Protein AF-A0A8T4A1H3-F1 (afdb_monomer_lite)

pLDDT: mean 88.3, std 12.78, range [36.94, 98.69]

Foldseek 3Di:
DDPVVVVVVVVVLVVLLVLLLLLLVLLLVVLLVLQVVCVVVVFDDLLRGNVLLQQLLQQLLVQLLVVCVVVVHDPSLSSNLSSLLSLLSSQLCVPPTPPDPDDCLLVSLVVLVVCVVVCHSNPVSDDPVSSNLSSLLSNCLPPDPVCLVVSCVVSVPDPSSSSSSNSSNCSNCPVCVDDPNVVVSCVVVPD

Secondary structure (DSSP, 8-state):
--HHHHHHHHHHHHHHHHHHHHHHHHHHHHHHHHHHHHHTTT-S-GGGSHHHHHHHHHHHHHHHHHHHHHTT--HHHHHHHHHHHHHHHHHTTTT--TT--S--HHHHHHHHHHHHHTT-TTTTTS-HHHHHHHHHHHHHTTS-TTTHHHHHHHTT--HHHHHHHHHHHHIIIIIISSSHHHHHHHHTT--

Structure (mmCIF, N/CA/C/O backbone):
data_AF-A0A8T4A1H3-F1
#
_entry.id   AF-A0A8T4A1H3-F1
#
loop_
_atom_site.group_PDB
_atom_site.id
_atom_site.type_symbol
_atom_site.label_atom_id
_atom_site.label_alt_id
_atom_site.label_comp_id
_atom_site.label_asym_id
_atom_site.label_entity_id
_atom_site.label_seq_id
_atom_site.pdbx_PDB_ins_code
_atom_site.Cartn_x
_atom_site.Cartn_y
_atom_site.Cartn_z
_atom_site.occupancy
_atom_site.B_iso_or_equiv
_atom_site.auth_seq_id
_atom_site.auth_comp_id
_atom_site.auth_asym_id
_atom_site.auth_atom_id
_atom_site.pdbx_PDB_model_num
ATOM 1 N N . MET A 1 1 ? -20.090 10.351 29.164 1.00 57.44 1 MET A N 1
ATOM 2 C CA . MET A 1 1 ? -20.119 10.506 27.696 1.00 57.44 1 MET A CA 1
ATOM 3 C C . MET A 1 1 ? -21.488 11.049 27.332 1.00 57.44 1 MET A C 1
ATOM 5 O O . MET A 1 1 ? -22.478 10.422 27.691 1.00 57.44 1 MET A O 1
ATOM 9 N N . THR A 1 2 ? -21.554 12.250 26.766 1.00 78.50 2 THR A N 1
ATOM 10 C CA . THR A 1 2 ? -22.825 12.909 26.428 1.00 78.50 2 THR A CA 1
ATOM 11 C C . THR A 1 2 ? -23.276 12.534 25.013 1.00 78.50 2 THR A C 1
ATOM 13 O O . THR A 1 2 ? -22.476 12.083 24.194 1.00 78.50 2 THR A O 1
ATOM 16 N N . LEU A 1 3 ? -24.563 12.728 24.700 1.00 74.81 3 LEU A N 1
ATOM 17 C CA . LEU A 1 3 ? -25.107 12.522 23.348 1.00 74.81 3 LEU A CA 1
ATOM 18 C C . LEU A 1 3 ? -24.364 13.369 22.293 1.00 74.81 3 LEU A C 1
ATOM 20 O O . LEU A 1 3 ? -24.168 12.928 21.163 1.00 74.81 3 LEU A O 1
ATOM 24 N N . ILE A 1 4 ? -23.909 14.564 22.682 1.00 73.56 4 ILE A N 1
ATOM 25 C CA . ILE A 1 4 ? -23.148 15.487 21.832 1.00 73.56 4 ILE A CA 1
ATOM 26 C C . ILE A 1 4 ? -21.756 14.918 21.525 1.00 73.56 4 ILE A C 1
ATOM 28 O O . ILE A 1 4 ? -21.346 14.929 20.364 1.00 73.56 4 ILE A O 1
ATOM 32 N N . ASP A 1 5 ? -21.071 14.347 22.523 1.00 67.69 5 ASP A N 1
ATOM 33 C CA . ASP A 1 5 ? -19.764 13.699 22.326 1.00 67.69 5 ASP A CA 1
ATOM 34 C C . ASP A 1 5 ? -19.863 12.538 21.324 1.00 67.69 5 ASP A C 1
ATOM 36 O O . ASP A 1 5 ? -19.004 12.384 20.456 1.00 67.69 5 ASP A O 1
ATOM 40 N N . GLY A 1 6 ? -20.948 11.757 21.393 1.00 68.00 6 GLY A N 1
ATOM 41 C CA . GLY A 1 6 ? -21.207 10.662 20.454 1.00 68.00 6 GLY A CA 1
ATOM 42 C C . GLY A 1 6 ? -21.432 11.132 19.011 1.00 68.00 6 GLY A C 1
ATOM 43 O O . GLY A 1 6 ? -20.912 10.529 18.074 1.00 68.00 6 GLY A O 1
ATOM 44 N N . ILE A 1 7 ? -22.165 12.232 18.809 1.00 71.00 7 ILE A N 1
ATOM 45 C CA . ILE A 1 7 ? -22.419 12.790 17.469 1.00 71.00 7 ILE A CA 1
ATOM 46 C C . ILE A 1 7 ? -21.134 13.366 16.861 1.00 71.00 7 ILE A C 1
ATOM 48 O O . ILE A 1 7 ? -20.854 13.139 15.680 1.00 71.00 7 ILE A O 1
ATOM 52 N N . LEU A 1 8 ? -20.335 14.087 17.653 1.00 68.25 8 LEU A N 1
ATOM 53 C CA . LEU A 1 8 ? -19.071 14.661 17.188 1.00 68.25 8 LEU A CA 1
ATOM 54 C C . LEU A 1 8 ? -18.062 13.578 16.789 1.00 68.25 8 LEU A C 1
ATOM 56 O O . LEU A 1 8 ? -17.400 13.724 15.759 1.00 68.25 8 LEU A O 1
ATOM 60 N N . ASP A 1 9 ? -18.001 12.474 17.535 1.00 69.50 9 ASP A N 1
ATOM 61 C CA . ASP A 1 9 ? -17.162 11.318 17.202 1.00 69.50 9 ASP A CA 1
ATOM 62 C C . ASP A 1 9 ? -17.586 10.670 15.868 1.00 69.50 9 ASP A C 1
ATOM 64 O O . ASP A 1 9 ? -16.759 10.456 14.979 1.00 69.50 9 ASP A O 1
ATOM 68 N N . ILE A 1 10 ? -18.891 10.463 15.648 1.00 72.31 10 ILE A N 1
ATOM 69 C CA . ILE A 1 10 ? -19.411 9.927 14.375 1.00 72.31 10 ILE A CA 1
ATOM 70 C C . ILE A 1 10 ? -19.061 10.846 13.194 1.00 72.31 10 ILE A C 1
ATOM 72 O O . ILE A 1 10 ? -18.609 10.374 12.145 1.00 72.31 10 ILE A O 1
ATOM 76 N N . ILE A 1 11 ? -19.247 12.161 13.349 1.00 74.50 11 ILE A N 1
ATOM 77 C CA . ILE A 1 11 ? -18.917 13.142 12.305 1.00 74.50 11 ILE A CA 1
ATOM 78 C C . ILE A 1 11 ? -17.409 13.144 12.024 1.00 74.50 11 ILE A C 1
ATOM 80 O O . ILE A 1 11 ? -17.006 13.184 10.858 1.00 74.50 11 ILE A O 1
ATOM 84 N N . GLY A 1 12 ? -16.578 13.079 13.068 1.00 71.38 12 GLY A N 1
ATOM 85 C CA . GLY A 1 12 ? -15.122 13.009 12.955 1.00 71.38 12 GLY A CA 1
ATOM 86 C C . GLY A 1 12 ? -14.662 11.791 12.155 1.00 71.38 12 GLY A C 1
ATOM 87 O O . GLY A 1 12 ? -13.970 11.945 11.145 1.00 71.38 12 GLY A O 1
ATOM 88 N N . ARG A 1 13 ? -15.134 10.595 12.529 1.00 76.31 13 ARG A N 1
ATOM 89 C CA . ARG A 1 13 ? -14.800 9.334 11.842 1.00 76.31 13 ARG A CA 1
ATOM 90 C C . ARG A 1 13 ? -15.248 9.326 10.380 1.00 76.31 13 ARG A C 1
ATOM 92 O O . ARG A 1 13 ? -14.523 8.848 9.510 1.00 76.31 13 ARG A O 1
ATOM 99 N N . ASN A 1 14 ? -16.410 9.904 10.074 1.00 81.44 14 ASN A N 1
ATOM 100 C CA . ASN A 1 14 ? -16.877 10.023 8.691 1.00 81.44 14 ASN A CA 1
ATOM 101 C C . ASN A 1 14 ? -16.006 10.973 7.858 1.00 81.44 14 ASN A C 1
ATOM 103 O O . ASN A 1 14 ? -15.719 10.678 6.698 1.00 81.44 14 ASN A O 1
ATOM 107 N N . LYS A 1 15 ? -15.546 12.093 8.431 1.00 87.06 15 LYS A N 1
ATOM 108 C CA . LYS A 1 15 ? -14.614 13.002 7.743 1.00 87.06 15 LYS A CA 1
ATOM 109 C C . LYS A 1 15 ? -13.278 12.325 7.452 1.00 87.06 15 LYS A C 1
ATOM 111 O O . LYS A 1 15 ? -12.731 12.515 6.367 1.00 87.06 15 LYS A O 1
ATOM 116 N N . GLU A 1 16 ? -12.774 11.532 8.393 1.00 90.44 16 GLU A N 1
ATOM 117 C CA . GLU A 1 16 ? -11.544 10.763 8.212 1.00 90.44 16 GLU A CA 1
ATOM 118 C C . GLU A 1 16 ? -11.678 9.732 7.087 1.00 90.44 16 GLU A C 1
ATOM 120 O O . GLU A 1 16 ? -10.845 9.714 6.181 1.00 90.44 16 GLU A O 1
ATOM 125 N N . LEU A 1 17 ? -12.770 8.962 7.074 1.00 92.38 17 LEU A N 1
ATOM 126 C CA . LEU A 1 17 ? -13.061 8.010 6.000 1.00 92.38 17 LEU A CA 1
ATOM 127 C C . LEU A 1 17 ? -13.170 8.686 4.628 1.00 92.38 17 LEU A C 1
ATOM 129 O O . LEU A 1 17 ? -12.598 8.215 3.649 1.00 92.38 17 LEU A O 1
ATOM 133 N N . VAL A 1 18 ? -13.864 9.820 4.537 1.00 93.44 18 VAL A N 1
ATOM 134 C CA . VAL A 1 18 ? -13.961 10.567 3.272 1.00 93.44 18 VAL A CA 1
ATOM 135 C C . VAL A 1 18 ? -12.588 11.068 2.818 1.00 93.44 18 VAL A C 1
ATOM 137 O O . VAL A 1 18 ? -12.288 11.054 1.624 1.00 93.44 18 VAL A O 1
ATOM 140 N N . ARG A 1 19 ? -11.743 11.520 3.751 1.00 96.31 19 ARG A N 1
ATOM 141 C CA . ARG A 1 19 ? -10.388 11.989 3.444 1.00 96.31 19 ARG A CA 1
ATOM 142 C C . ARG A 1 19 ? -9.515 10.855 2.913 1.00 96.31 19 ARG A C 1
ATOM 144 O O . ARG A 1 19 ? -8.862 11.052 1.890 1.00 96.31 19 ARG A O 1
ATOM 151 N N . ILE A 1 20 ? -9.497 9.702 3.582 1.00 96.12 20 ILE A N 1
ATOM 152 C CA . ILE A 1 20 ? -8.647 8.587 3.157 1.00 96.12 20 ILE A CA 1
ATOM 153 C C . ILE A 1 20 ? -9.104 8.008 1.816 1.00 96.12 20 ILE A C 1
ATOM 155 O O . ILE A 1 20 ? -8.258 7.764 0.966 1.00 96.12 20 ILE A O 1
ATOM 159 N N . GLU A 1 21 ? -10.410 7.897 1.557 1.00 96.88 21 GLU A N 1
ATOM 160 C CA . GLU A 1 21 ? -10.923 7.425 0.257 1.00 96.88 21 GLU A CA 1
ATOM 161 C C . GLU A 1 21 ? -10.532 8.397 -0.877 1.00 96.88 21 GLU A C 1
ATOM 163 O O . GLU A 1 21 ? -10.081 7.969 -1.937 1.00 96.88 21 GLU A O 1
ATOM 168 N N . LYS A 1 22 ? -10.562 9.719 -0.632 1.00 96.88 22 LYS A N 1
ATOM 169 C CA . LYS A 1 22 ? -9.987 10.702 -1.576 1.00 96.88 22 LYS A CA 1
ATOM 170 C C . LYS A 1 22 ? -8.483 10.501 -1.782 1.00 96.88 22 LYS A C 1
ATOM 172 O O . LYS A 1 22 ? -7.981 10.720 -2.883 1.00 96.88 22 LYS A O 1
ATOM 177 N N . GLY A 1 23 ? -7.762 10.113 -0.731 1.00 96.50 23 GLY A N 1
ATOM 178 C CA . GLY A 1 23 ? -6.351 9.746 -0.810 1.00 96.50 23 GLY A CA 1
ATOM 179 C C . GLY A 1 23 ? -6.112 8.513 -1.673 1.00 96.50 23 GLY A C 1
ATOM 180 O O . GLY A 1 23 ? -5.220 8.544 -2.514 1.00 96.50 23 GLY A O 1
ATOM 181 N N . VAL A 1 24 ? -6.939 7.476 -1.533 1.00 98.00 24 VAL A N 1
ATOM 182 C CA . VAL A 1 24 ? -6.898 6.269 -2.373 1.00 98.00 24 VAL A CA 1
ATOM 183 C C . VAL A 1 24 ? -7.100 6.631 -3.846 1.00 98.00 24 VAL A C 1
ATOM 185 O O . VAL A 1 24 ? -6.286 6.247 -4.685 1.00 98.00 24 VAL A O 1
ATOM 188 N N . ASP A 1 25 ? -8.118 7.433 -4.164 1.00 97.88 25 ASP A N 1
ATOM 189 C CA . ASP A 1 25 ? -8.380 7.878 -5.540 1.00 97.88 25 ASP A CA 1
ATOM 190 C C . ASP A 1 25 ? -7.221 8.696 -6.125 1.00 97.88 25 ASP A C 1
ATOM 192 O O . ASP A 1 25 ? -6.874 8.557 -7.303 1.00 97.88 25 ASP A O 1
ATOM 196 N N . ALA A 1 26 ? -6.616 9.568 -5.315 1.00 96.56 26 ALA A N 1
ATOM 197 C CA . ALA A 1 26 ? -5.489 10.386 -5.741 1.00 96.56 26 ALA A CA 1
ATOM 198 C C . ALA A 1 26 ? -4.210 9.552 -5.934 1.00 96.56 26 ALA A C 1
ATOM 200 O O . ALA A 1 26 ? -3.488 9.762 -6.917 1.00 96.56 26 ALA A O 1
ATOM 201 N N . ALA A 1 27 ? -3.959 8.581 -5.049 1.00 96.75 27 ALA A N 1
ATOM 202 C CA . ALA A 1 27 ? -2.872 7.615 -5.175 1.00 96.75 27 ALA A CA 1
ATOM 203 C C . ALA A 1 27 ? -3.034 6.791 -6.458 1.00 96.75 27 ALA A C 1
ATOM 205 O O . ALA A 1 27 ? -2.128 6.800 -7.290 1.00 96.75 27 ALA A O 1
ATOM 206 N N . LYS A 1 28 ? -4.218 6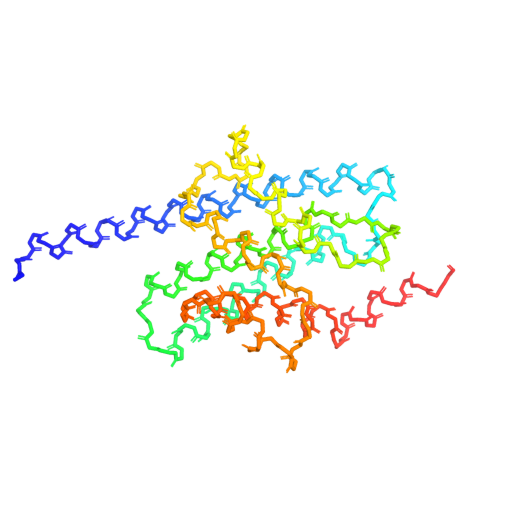.201 -6.680 1.00 97.50 28 LYS A N 1
ATOM 207 C CA . LYS A 1 28 ? -4.565 5.449 -7.894 1.00 97.50 28 LYS A CA 1
A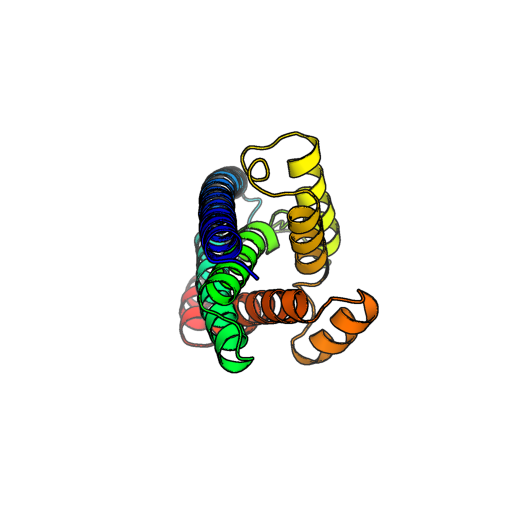TOM 208 C C . LYS A 1 28 ? -4.217 6.232 -9.159 1.00 97.50 28 LYS A C 1
ATOM 210 O O . LYS A 1 28 ? -3.410 5.773 -9.959 1.00 97.50 28 LYS A O 1
ATOM 215 N N . LYS A 1 29 ? -4.791 7.431 -9.321 1.00 96.56 29 LYS A N 1
ATOM 216 C CA . LYS A 1 29 ? -4.594 8.267 -10.521 1.00 96.56 29 LYS A CA 1
ATOM 217 C C . LYS A 1 29 ? -3.125 8.630 -10.738 1.00 96.56 29 LYS A C 1
ATOM 219 O O . LYS A 1 29 ? -2.632 8.603 -11.862 1.00 96.56 29 LYS A O 1
ATOM 224 N N . SER A 1 30 ? -2.420 8.987 -9.667 1.00 94.19 30 SER A N 1
ATOM 225 C CA . SER A 1 30 ? -1.018 9.409 -9.762 1.00 94.19 30 SER A CA 1
ATOM 226 C C . SER A 1 30 ? -0.099 8.246 -10.133 1.00 94.19 30 SER A C 1
ATOM 228 O O . SER A 1 30 ? 0.779 8.399 -10.985 1.00 94.19 30 SER A O 1
ATOM 230 N N . VAL A 1 31 ? -0.322 7.085 -9.515 1.00 93.12 31 VAL A N 1
ATOM 231 C CA . VAL A 1 31 ? 0.425 5.854 -9.778 1.00 93.12 31 VAL A CA 1
ATOM 232 C C . VAL A 1 31 ? 0.135 5.344 -11.189 1.00 93.12 31 VAL A C 1
ATOM 234 O O . VAL A 1 31 ? 1.075 5.036 -11.914 1.00 93.12 31 VAL A O 1
ATOM 237 N N . GLU A 1 32 ? -1.121 5.348 -11.637 1.00 94.88 32 GLU A N 1
ATOM 238 C CA . GLU A 1 32 ? -1.505 4.981 -13.008 1.00 94.88 32 GLU A CA 1
ATOM 239 C C . GLU A 1 32 ? -0.743 5.806 -14.054 1.00 94.88 32 GLU A C 1
ATOM 241 O O . GLU A 1 32 ? -0.140 5.263 -14.986 1.00 94.88 32 GLU A O 1
ATOM 246 N N . VAL A 1 33 ? -0.700 7.130 -13.870 1.00 92.81 33 VAL A N 1
ATOM 247 C CA . VAL A 1 33 ? 0.056 8.037 -14.745 1.00 92.81 33 VAL A CA 1
ATOM 248 C C . VAL A 1 33 ? 1.556 7.735 -14.691 1.00 92.81 33 VAL A C 1
ATOM 250 O O . VAL A 1 33 ? 2.237 7.803 -15.720 1.00 92.81 33 VAL A O 1
ATOM 253 N N . TRP A 1 34 ? 2.092 7.417 -13.513 1.00 91.12 34 TRP A N 1
ATOM 254 C CA . TRP A 1 34 ? 3.502 7.076 -13.337 1.00 91.12 34 TRP A CA 1
ATOM 255 C C . TRP A 1 34 ? 3.870 5.767 -14.054 1.00 91.12 34 TRP A C 1
ATOM 257 O O . TRP A 1 34 ? 4.829 5.759 -14.834 1.00 91.12 34 TRP A O 1
ATOM 267 N N . PHE A 1 35 ? 3.073 4.706 -13.879 1.00 90.88 35 PHE A N 1
ATOM 268 C CA . PHE A 1 35 ? 3.278 3.407 -14.530 1.00 90.88 35 PHE A CA 1
ATOM 269 C C . PHE A 1 35 ? 3.147 3.538 -16.046 1.00 90.88 35 PHE A C 1
ATOM 271 O O . PHE A 1 35 ? 4.067 3.156 -16.767 1.00 90.88 35 PHE A O 1
ATOM 278 N N . SER A 1 36 ? 2.105 4.221 -16.529 1.00 89.44 36 SER A N 1
ATOM 279 C CA . SER A 1 36 ? 1.896 4.480 -17.962 1.00 89.44 36 SER A CA 1
ATOM 280 C C . SER A 1 36 ? 3.088 5.195 -18.616 1.00 89.44 36 SER A C 1
ATOM 282 O O . SER A 1 36 ? 3.469 4.907 -19.752 1.00 89.44 36 SER A O 1
ATOM 284 N N . LYS A 1 37 ? 3.712 6.153 -17.912 1.00 91.12 37 LYS A N 1
ATOM 285 C CA . LYS A 1 37 ? 4.901 6.867 -18.409 1.00 91.12 37 LYS A CA 1
ATOM 286 C C . LYS A 1 37 ? 6.141 5.976 -18.458 1.00 91.12 37 LYS A C 1
ATOM 288 O O . LYS A 1 37 ? 6.982 6.180 -19.334 1.00 91.12 37 LYS A O 1
ATOM 293 N N . ARG A 1 38 ? 6.298 5.046 -17.513 1.00 89.38 38 ARG A N 1
ATOM 294 C CA . ARG A 1 38 ? 7.451 4.136 -17.463 1.00 89.38 38 ARG A CA 1
ATOM 295 C C . ARG A 1 38 ? 7.303 2.950 -18.409 1.00 89.38 38 ARG A C 1
ATOM 297 O O . ARG A 1 38 ? 8.295 2.566 -19.025 1.00 89.38 38 ARG A O 1
ATOM 304 N N . GLU A 1 39 ? 6.093 2.442 -18.591 1.00 86.62 39 GLU A N 1
ATOM 305 C CA . GLU A 1 39 ? 5.776 1.400 -19.568 1.00 86.62 39 GLU A CA 1
ATOM 306 C C . GLU A 1 39 ? 6.111 1.859 -20.993 1.00 86.62 39 GLU A C 1
ATOM 308 O O . GLU A 1 39 ? 6.872 1.194 -21.689 1.00 86.62 39 GLU A O 1
ATOM 313 N N . LYS A 1 40 ? 5.699 3.078 -21.377 1.00 87.44 40 LYS A N 1
ATOM 314 C CA . LYS A 1 40 ? 6.080 3.698 -22.665 1.00 87.44 40 LYS A CA 1
ATOM 315 C C . LYS A 1 40 ? 7.594 3.830 -22.873 1.00 87.44 40 LYS A C 1
ATOM 317 O O . LYS A 1 40 ? 8.045 3.969 -24.003 1.00 87.44 40 LYS A O 1
ATOM 322 N N . LYS A 1 41 ? 8.378 3.824 -21.790 1.00 88.25 41 LYS A N 1
ATOM 323 C CA . LYS A 1 41 ? 9.848 3.887 -21.808 1.00 88.25 41 LYS A CA 1
ATOM 324 C C . LYS A 1 41 ? 10.508 2.508 -21.669 1.00 88.25 41 LYS A C 1
ATOM 326 O O . LYS A 1 41 ? 11.722 2.458 -21.501 1.00 88.25 41 LYS A O 1
ATOM 331 N N . GLY A 1 42 ? 9.734 1.419 -21.662 1.00 84.31 42 GLY A N 1
ATOM 332 C CA . GLY A 1 42 ? 10.236 0.055 -21.470 1.00 84.31 42 GLY A CA 1
ATOM 333 C C . GLY A 1 42 ? 10.850 -0.201 -20.090 1.00 84.31 42 GLY A C 1
ATOM 334 O O . GLY A 1 42 ? 11.668 -1.103 -19.946 1.00 84.31 42 GLY A O 1
ATOM 335 N N . ARG A 1 43 ? 10.510 0.607 -19.074 1.00 85.94 43 ARG A N 1
ATOM 336 C CA . ARG A 1 43 ? 11.107 0.514 -17.726 1.00 85.94 43 ARG A CA 1
ATOM 337 C C . ARG A 1 43 ? 10.339 -0.381 -16.762 1.00 85.94 43 ARG A C 1
ATOM 339 O O . ARG A 1 43 ? 10.840 -0.641 -15.676 1.00 85.94 43 ARG A O 1
ATOM 346 N N . ILE A 1 44 ? 9.146 -0.828 -17.138 1.00 84.69 44 ILE A N 1
ATOM 347 C CA . ILE A 1 44 ? 8.314 -1.737 -16.350 1.00 84.69 44 ILE A CA 1
ATOM 348 C C . ILE A 1 44 ? 8.210 -3.054 -17.109 1.00 84.69 44 ILE A C 1
ATOM 350 O O . ILE A 1 44 ? 7.944 -3.069 -18.309 1.00 84.69 44 ILE A O 1
ATOM 354 N N . SER A 1 45 ? 8.443 -4.162 -16.416 1.00 78.81 45 SER A N 1
ATOM 355 C CA . SER A 1 45 ? 8.214 -5.498 -16.965 1.00 78.81 45 SER A CA 1
ATOM 356 C C . SER A 1 45 ? 6.715 -5.760 -17.125 1.00 78.81 45 SER A C 1
ATOM 358 O O . SER A 1 45 ? 5.952 -5.367 -16.249 1.00 78.81 45 SER A O 1
ATOM 360 N N . LYS A 1 46 ? 6.296 -6.528 -18.142 1.00 76.25 46 LYS A N 1
ATOM 361 C CA . LYS A 1 46 ? 4.876 -6.901 -18.360 1.00 76.25 46 LYS A CA 1
ATOM 362 C C . LYS A 1 46 ? 4.194 -7.550 -17.147 1.00 76.25 46 LYS A C 1
ATOM 364 O O . LYS A 1 46 ? 2.981 -7.523 -17.027 1.00 76.25 46 LYS A O 1
ATOM 369 N N . VAL A 1 47 ? 4.978 -8.164 -16.263 1.00 77.25 47 VAL A N 1
ATOM 370 C CA . VAL A 1 47 ? 4.507 -8.798 -15.025 1.00 77.25 47 VAL A CA 1
ATOM 371 C C . VAL A 1 47 ? 4.218 -7.802 -13.892 1.00 77.25 47 VAL A C 1
ATOM 373 O O . VAL A 1 47 ? 3.505 -8.139 -12.959 1.00 77.25 47 VAL A O 1
ATOM 376 N N . HIS A 1 48 ? 4.721 -6.578 -13.965 1.00 82.94 48 HIS A N 1
ATOM 377 C CA . HIS A 1 48 ? 4.522 -5.567 -12.923 1.00 82.94 48 HIS A CA 1
ATOM 378 C C . HIS A 1 48 ? 3.877 -4.317 -13.523 1.00 82.94 48 HIS A C 1
ATOM 380 O O . HIS A 1 48 ? 4.238 -3.197 -13.188 1.00 82.94 48 HIS A O 1
ATOM 386 N N . ASP A 1 49 ? 2.981 -4.509 -14.490 1.00 88.00 49 ASP A N 1
ATOM 387 C CA . ASP A 1 49 ? 2.277 -3.425 -15.162 1.00 88.00 49 ASP A CA 1
ATOM 388 C C . ASP A 1 49 ? 1.219 -2.776 -14.251 1.00 88.00 49 ASP A C 1
ATOM 390 O O . ASP A 1 49 ? 0.990 -3.174 -13.104 1.00 88.00 49 ASP A O 1
ATOM 394 N N . TRP A 1 50 ? 0.541 -1.753 -14.773 1.00 92.38 50 TRP A N 1
ATOM 395 C CA . TRP A 1 50 ? -0.544 -1.103 -14.042 1.00 92.38 50 TRP A CA 1
ATOM 396 C C . TRP A 1 50 ? -1.655 -2.084 -13.641 1.00 92.38 50 TRP A C 1
ATOM 398 O O . TRP A 1 50 ? -2.195 -1.982 -12.539 1.00 92.38 50 TRP A O 1
ATOM 408 N N . SER A 1 51 ? -1.982 -3.046 -14.506 1.00 91.06 51 SER A N 1
ATOM 409 C CA . SER A 1 51 ? -3.026 -4.043 -14.256 1.00 91.06 51 SER A CA 1
ATOM 410 C C . SER A 1 51 ? -2.717 -4.881 -13.015 1.00 91.06 51 SER A C 1
ATOM 412 O O . SER A 1 51 ? -3.601 -5.103 -12.183 1.00 91.06 51 SER A O 1
ATOM 414 N N . HIS A 1 52 ? -1.459 -5.303 -12.865 1.00 91.31 52 HIS A N 1
ATOM 415 C CA . HIS A 1 52 ? -0.971 -5.982 -11.671 1.00 91.31 52 HIS A CA 1
ATOM 416 C C . HIS A 1 52 ? -1.117 -5.100 -10.425 1.00 91.31 52 HIS A C 1
ATOM 418 O O . HIS A 1 52 ? -1.799 -5.494 -9.478 1.00 91.31 52 HIS A O 1
ATOM 424 N N . VAL A 1 53 ? -0.560 -3.885 -10.442 1.00 94.62 53 VAL A N 1
ATOM 425 C CA . VAL A 1 53 ? -0.585 -2.981 -9.277 1.00 94.62 53 VAL A CA 1
ATOM 426 C C . VAL A 1 53 ? -2.009 -2.646 -8.843 1.00 94.62 53 VAL A C 1
ATOM 428 O O . VAL A 1 53 ? -2.330 -2.667 -7.652 1.00 94.62 53 VAL A O 1
ATOM 431 N N . HIS A 1 54 ? -2.892 -2.386 -9.805 1.00 95.81 54 HIS A N 1
ATOM 432 C CA . HIS A 1 54 ? -4.298 -2.128 -9.535 1.00 95.81 54 HIS A CA 1
ATOM 433 C C . HIS A 1 54 ? -4.968 -3.340 -8.878 1.00 95.81 54 HIS A C 1
ATOM 435 O O . HIS A 1 54 ? -5.674 -3.185 -7.881 1.00 95.81 54 HIS A O 1
ATOM 441 N N . ALA A 1 55 ? -4.726 -4.549 -9.378 1.00 94.31 55 ALA A N 1
ATOM 442 C CA . ALA A 1 55 ? -5.322 -5.743 -8.797 1.00 94.31 55 ALA A CA 1
ATOM 443 C C . ALA A 1 55 ? -4.796 -6.056 -7.390 1.00 94.31 55 ALA A C 1
ATOM 445 O O . ALA A 1 55 ? -5.606 -6.367 -6.514 1.00 94.31 55 ALA A O 1
ATOM 446 N N . VAL A 1 56 ? -3.491 -5.882 -7.137 1.00 95.75 56 VAL A N 1
ATOM 447 C CA . VAL A 1 56 ? -2.923 -5.971 -5.780 1.00 95.75 56 VAL A CA 1
ATOM 448 C C . VAL A 1 56 ? -3.643 -5.002 -4.846 1.00 95.75 56 VAL A C 1
ATOM 450 O O . VAL A 1 56 ? -4.114 -5.417 -3.790 1.00 95.75 56 VAL A O 1
ATOM 453 N N . ALA A 1 57 ? -3.813 -3.738 -5.243 1.00 97.88 57 ALA A N 1
ATOM 454 C CA . ALA A 1 57 ? -4.498 -2.739 -4.426 1.00 97.88 57 ALA A CA 1
ATOM 455 C C . ALA A 1 57 ? -5.950 -3.130 -4.093 1.00 97.88 57 ALA A C 1
ATOM 457 O O . ALA A 1 57 ? -6.350 -3.091 -2.925 1.00 97.88 57 ALA A O 1
ATOM 458 N N . LYS A 1 58 ? -6.743 -3.555 -5.089 1.00 97.75 58 LYS A N 1
ATOM 459 C CA . LYS A 1 58 ? -8.145 -3.949 -4.854 1.00 97.75 58 LYS A CA 1
ATOM 460 C C . LYS A 1 58 ? -8.252 -5.199 -3.980 1.00 97.75 58 LYS A C 1
ATOM 462 O O . LYS A 1 58 ? -9.080 -5.221 -3.070 1.00 97.75 58 LYS A O 1
ATOM 467 N N . ASN A 1 59 ? -7.413 -6.206 -4.215 1.00 96.94 59 ASN A N 1
ATOM 468 C CA . ASN A 1 59 ? -7.413 -7.431 -3.416 1.00 96.94 59 ASN A CA 1
ATOM 469 C C . ASN A 1 59 ? -6.939 -7.162 -1.982 1.00 96.94 59 ASN A C 1
ATOM 471 O O . ASN A 1 59 ? -7.557 -7.650 -1.037 1.00 96.94 59 ASN A O 1
ATOM 475 N N . ALA A 1 60 ? -5.910 -6.327 -1.804 1.00 98.06 60 ALA A N 1
ATOM 476 C CA . ALA A 1 60 ? -5.416 -5.937 -0.487 1.00 98.06 60 ALA A CA 1
ATOM 477 C C . ALA A 1 60 ? -6.517 -5.276 0.350 1.00 98.06 60 ALA A C 1
ATOM 479 O O . ALA A 1 60 ? -6.654 -5.596 1.527 1.00 98.06 60 ALA A O 1
ATOM 480 N N . ARG A 1 61 ? -7.361 -4.426 -0.252 1.00 98.44 61 ARG A N 1
ATOM 481 C CA . ARG A 1 61 ? -8.530 -3.861 0.437 1.00 98.44 61 ARG A CA 1
ATOM 482 C C . ARG A 1 61 ? -9.463 -4.937 0.973 1.00 98.44 61 ARG A C 1
ATOM 484 O O . ARG A 1 61 ? -9.769 -4.933 2.160 1.00 98.44 61 ARG A O 1
ATOM 491 N N . VAL A 1 62 ? -9.906 -5.842 0.103 1.00 98.06 62 VAL A N 1
ATOM 492 C CA . VAL A 1 62 ? -10.881 -6.884 0.461 1.00 98.06 62 VAL A CA 1
ATOM 493 C C . VAL A 1 62 ? -10.325 -7.784 1.563 1.00 98.06 62 VAL A C 1
ATOM 495 O O . VAL A 1 62 ? -11.002 -8.034 2.558 1.00 98.06 62 VAL A O 1
ATOM 498 N N . ILE A 1 63 ? -9.067 -8.214 1.430 1.00 97.69 63 ILE A N 1
ATOM 499 C CA . ILE A 1 63 ? -8.394 -9.052 2.428 1.00 97.69 63 ILE A CA 1
ATOM 500 C C . ILE A 1 63 ? -8.264 -8.304 3.761 1.00 97.69 63 ILE A C 1
ATOM 502 O O . ILE A 1 63 ? -8.539 -8.873 4.815 1.00 97.69 63 ILE A O 1
ATOM 506 N N . ALA A 1 64 ? -7.868 -7.030 3.736 1.00 98.19 64 ALA A N 1
ATOM 507 C CA . ALA A 1 64 ? -7.684 -6.241 4.948 1.00 98.19 64 ALA A CA 1
ATOM 508 C C . ALA A 1 64 ? -9.012 -5.973 5.674 1.00 98.19 64 ALA A C 1
ATOM 510 O O . ALA A 1 64 ? -9.059 -6.066 6.901 1.00 98.19 64 ALA A O 1
ATOM 511 N N . GLU A 1 65 ? -10.090 -5.691 4.934 1.00 98.31 65 GLU A N 1
ATOM 512 C CA . GLU A 1 65 ? -11.436 -5.536 5.496 1.00 98.31 65 GLU A CA 1
ATOM 513 C C . GLU A 1 65 ? -11.914 -6.843 6.153 1.00 98.31 65 GLU A C 1
ATOM 515 O O . GLU A 1 65 ? -12.434 -6.820 7.270 1.00 98.31 65 GLU A O 1
ATOM 520 N N . GLU A 1 66 ? -11.674 -7.993 5.517 1.00 98.06 66 GLU A N 1
ATOM 521 C CA . GLU A 1 66 ? -12.027 -9.297 6.084 1.00 98.06 66 GLU A CA 1
ATOM 522 C C . GLU A 1 66 ? -11.242 -9.596 7.370 1.00 98.06 66 GLU A C 1
ATOM 524 O O . GLU A 1 66 ? -11.827 -9.924 8.404 1.00 98.06 66 GLU A O 1
ATOM 529 N N . LEU A 1 67 ? -9.917 -9.420 7.337 1.00 97.12 67 LEU A N 1
ATOM 530 C CA . LEU A 1 67 ? -9.050 -9.634 8.497 1.00 97.12 67 LEU A CA 1
ATOM 531 C C . LEU A 1 67 ? -9.411 -8.704 9.664 1.00 97.12 67 LEU A C 1
ATOM 533 O O . LEU A 1 67 ? -9.413 -9.137 10.820 1.00 97.12 67 LEU A O 1
ATOM 537 N N . ALA A 1 68 ? -9.730 -7.439 9.379 1.00 97.50 68 ALA A N 1
ATOM 538 C CA . ALA A 1 68 ? -10.157 -6.483 10.393 1.00 97.50 68 ALA A CA 1
ATOM 539 C C . ALA A 1 68 ? -11.506 -6.878 11.014 1.00 97.50 68 ALA A C 1
ATOM 541 O O . ALA A 1 68 ? -11.654 -6.861 12.238 1.00 97.50 68 ALA A O 1
ATOM 542 N N . ARG A 1 69 ? -12.466 -7.316 10.192 1.00 97.00 69 ARG A N 1
ATOM 543 C CA . ARG A 1 69 ? -13.770 -7.792 10.665 1.00 97.00 69 ARG A CA 1
ATOM 544 C C . ARG A 1 69 ? -13.639 -9.017 11.570 1.00 97.00 69 ARG A C 1
ATOM 546 O O . ARG A 1 69 ? -14.251 -9.046 12.634 1.00 97.00 69 ARG A O 1
ATOM 553 N N . VAL A 1 70 ? -12.820 -10.001 11.188 1.00 96.56 70 VAL A N 1
ATOM 554 C CA . VAL A 1 70 ? -12.563 -11.209 11.999 1.00 96.56 70 VAL A CA 1
ATOM 555 C C . VAL A 1 70 ? -11.913 -10.863 13.343 1.00 96.56 70 VAL A C 1
ATOM 557 O O . VAL A 1 70 ? -12.183 -11.516 14.348 1.00 96.56 70 VAL A O 1
ATOM 560 N N . LYS A 1 71 ? -11.107 -9.797 13.396 1.00 95.62 71 LYS A N 1
ATOM 561 C CA . LYS A 1 71 ? -10.529 -9.263 14.639 1.00 95.62 71 LYS A CA 1
ATOM 562 C C . LYS A 1 71 ? -11.501 -8.412 15.471 1.00 95.62 71 LYS A C 1
ATOM 564 O O . LYS A 1 71 ? -11.097 -7.887 16.505 1.00 95.62 71 LYS A O 1
ATOM 569 N N . GLY A 1 72 ? -12.761 -8.281 15.053 1.00 95.69 72 GLY A N 1
ATOM 570 C CA . GLY A 1 72 ? -13.806 -7.585 15.806 1.00 95.69 72 GLY A CA 1
ATOM 571 C C . GLY A 1 72 ? -13.761 -6.059 15.704 1.00 95.69 72 GLY A C 1
ATOM 572 O O . GLY A 1 72 ? -14.372 -5.386 16.534 1.00 95.69 72 GLY A O 1
ATOM 573 N N . LEU A 1 73 ? -13.056 -5.499 14.713 1.00 95.31 73 LEU A N 1
ATOM 574 C CA . LEU A 1 73 ? -13.051 -4.053 14.493 1.00 95.31 73 LEU A CA 1
ATOM 575 C C . LEU A 1 73 ? -14.421 -3.572 14.005 1.00 95.31 73 LEU A C 1
ATOM 577 O O . LEU A 1 73 ? -15.148 -4.278 13.299 1.00 95.31 73 LEU A O 1
ATOM 581 N N . ASN A 1 74 ? -14.777 -2.336 14.354 1.00 94.44 74 ASN A N 1
ATOM 582 C CA . ASN A 1 74 ? -16.048 -1.770 13.917 1.00 94.44 74 ASN A CA 1
ATOM 583 C C . ASN A 1 74 ? -16.029 -1.444 12.412 1.00 94.44 74 ASN A C 1
ATOM 585 O O . ASN A 1 74 ? -14.990 -1.449 11.746 1.00 94.44 74 ASN A O 1
ATOM 589 N N . ARG A 1 75 ? -17.205 -1.133 11.852 1.00 93.75 75 ARG A N 1
ATOM 590 C CA . ARG A 1 75 ? -17.368 -0.864 10.414 1.00 93.75 75 ARG A CA 1
ATOM 591 C C . ARG A 1 75 ? -16.458 0.257 9.903 1.00 93.75 75 ARG A C 1
ATOM 593 O O . ARG A 1 75 ? -15.940 0.151 8.795 1.00 93.75 75 ARG A O 1
ATOM 600 N N . ASN A 1 76 ? -16.280 1.327 10.677 1.00 93.31 76 ASN A N 1
ATOM 601 C CA . ASN A 1 76 ? -15.479 2.470 10.245 1.00 93.31 76 ASN A CA 1
ATOM 602 C C . ASN A 1 76 ? -13.986 2.139 10.277 1.00 93.31 76 ASN A C 1
ATOM 604 O O . ASN A 1 76 ? -13.285 2.425 9.314 1.00 93.31 76 ASN A O 1
ATOM 608 N N . GLU A 1 77 ? -13.519 1.473 11.330 1.00 94.88 77 GLU A N 1
ATOM 609 C CA . GLU A 1 77 ? -12.136 0.990 11.425 1.00 94.88 77 GLU A CA 1
ATOM 610 C C . GLU A 1 77 ? -11.807 -0.006 10.312 1.00 94.88 77 GLU A C 1
ATOM 612 O O . GLU A 1 77 ? -10.784 0.123 9.649 1.00 94.88 77 GLU A O 1
ATOM 617 N N . THR A 1 78 ? -12.713 -0.951 10.053 1.00 96.75 78 THR A N 1
ATOM 618 C CA . THR A 1 78 ? -12.583 -1.938 8.974 1.00 96.75 78 THR A CA 1
ATOM 619 C C . THR A 1 78 ? -12.396 -1.250 7.623 1.00 96.75 78 THR A C 1
ATOM 621 O O . THR A 1 78 ? -11.438 -1.535 6.907 1.00 96.75 78 THR A O 1
ATOM 624 N N . ARG A 1 79 ? -13.264 -0.282 7.298 1.00 97.25 79 ARG A N 1
ATOM 625 C CA . ARG A 1 79 ? -13.164 0.491 6.052 1.00 97.25 79 ARG A CA 1
ATOM 626 C C . ARG A 1 79 ? -11.888 1.322 5.972 1.00 97.25 79 ARG A C 1
ATOM 628 O O . ARG A 1 79 ? -11.305 1.430 4.899 1.00 97.25 79 ARG A O 1
ATOM 635 N N . TYR A 1 80 ? -11.463 1.910 7.086 1.00 97.06 80 TYR A N 1
ATOM 636 C CA . TYR A 1 80 ? -10.228 2.685 7.144 1.00 97.06 80 TYR A CA 1
ATOM 637 C C . TYR A 1 80 ? -9.001 1.798 6.880 1.00 97.06 80 TYR A C 1
ATOM 639 O O . TYR A 1 80 ? -8.165 2.145 6.048 1.00 97.06 80 TYR A O 1
ATOM 647 N N . ILE A 1 81 ? -8.920 0.626 7.520 1.00 97.88 81 ILE A N 1
ATOM 648 C CA . ILE A 1 81 ? -7.863 -0.369 7.279 1.00 97.88 81 ILE A CA 1
ATOM 649 C C . ILE A 1 81 ? -7.880 -0.828 5.815 1.00 97.88 81 ILE A C 1
ATOM 651 O O . ILE A 1 81 ? -6.826 -0.874 5.180 1.00 97.88 81 ILE A O 1
ATOM 655 N N . GLY A 1 82 ? -9.065 -1.096 5.262 1.00 98.38 82 GLY A N 1
ATOM 656 C CA . GLY A 1 82 ? -9.248 -1.422 3.848 1.00 98.38 82 GLY A CA 1
ATOM 657 C C . GLY A 1 82 ? -8.702 -0.347 2.909 1.00 98.38 82 GLY A C 1
ATOM 658 O O . GLY A 1 82 ? -7.935 -0.650 1.996 1.00 98.38 82 GLY A O 1
ATOM 659 N N . ALA A 1 83 ? -9.042 0.918 3.159 1.00 98.31 83 ALA A N 1
ATOM 660 C CA . ALA A 1 83 ? -8.560 2.050 2.372 1.00 98.31 83 ALA A CA 1
ATOM 661 C C . ALA A 1 83 ? -7.037 2.249 2.503 1.00 98.31 83 ALA A C 1
ATOM 663 O O . ALA A 1 83 ? -6.361 2.489 1.502 1.00 98.31 83 ALA A O 1
ATOM 664 N N . MET A 1 84 ? -6.470 2.086 3.705 1.00 98.56 84 MET A N 1
ATOM 665 C CA . MET A 1 84 ? -5.014 2.111 3.904 1.00 98.56 84 MET A CA 1
ATOM 666 C C . MET A 1 84 ? -4.307 0.988 3.134 1.00 98.56 84 MET A C 1
ATOM 668 O O . MET A 1 84 ? -3.245 1.223 2.552 1.00 98.56 84 MET A O 1
ATOM 672 N N . ALA A 1 85 ? -4.881 -0.218 3.109 1.00 98.62 85 ALA A N 1
ATOM 673 C CA . ALA A 1 85 ? -4.348 -1.345 2.344 1.00 98.62 85 ALA A CA 1
ATOM 674 C C . ALA A 1 85 ? -4.429 -1.105 0.836 1.00 98.62 85 ALA A C 1
ATOM 676 O O . ALA A 1 85 ? -3.448 -1.355 0.140 1.00 98.62 85 ALA A O 1
ATOM 677 N N . GLU A 1 86 ? -5.534 -0.538 0.344 1.00 98.69 86 GLU A N 1
ATOM 678 C CA . GLU A 1 86 ? -5.667 -0.157 -1.065 1.00 98.69 86 GLU A CA 1
ATOM 679 C C . GLU A 1 86 ? -4.608 0.877 -1.469 1.00 98.69 86 GLU A C 1
ATOM 681 O O . GLU A 1 86 ? -3.885 0.683 -2.445 1.00 98.69 86 GLU A O 1
ATOM 686 N N . ALA A 1 87 ? -4.467 1.952 -0.685 1.00 98.44 87 ALA A N 1
ATOM 687 C CA . ALA A 1 87 ? -3.455 2.977 -0.923 1.00 98.44 87 ALA A CA 1
ATOM 688 C C . ALA A 1 87 ? -2.043 2.378 -0.935 1.00 98.44 87 ALA A C 1
ATOM 690 O O . ALA A 1 87 ? -1.271 2.633 -1.856 1.00 98.44 87 ALA A O 1
ATOM 691 N N . THR A 1 88 ? -1.720 1.541 0.055 1.00 98.44 88 THR A N 1
ATOM 692 C CA . THR A 1 88 ? -0.415 0.869 0.140 1.00 98.44 88 THR A CA 1
ATOM 693 C C . THR A 1 88 ? -0.172 -0.042 -1.061 1.00 98.44 88 THR A C 1
ATOM 695 O O . THR A 1 88 ? 0.923 -0.030 -1.619 1.00 98.44 88 THR A O 1
ATOM 698 N N . GLY A 1 89 ? -1.199 -0.767 -1.509 1.00 97.94 89 GLY A N 1
ATOM 699 C CA . GLY A 1 89 ? -1.139 -1.593 -2.709 1.00 97.94 89 GLY A CA 1
ATOM 700 C C . GLY A 1 89 ? -0.843 -0.790 -3.976 1.00 97.94 89 GLY A C 1
ATOM 701 O O . GLY A 1 89 ? -0.067 -1.254 -4.799 1.00 97.94 89 GLY A O 1
ATOM 702 N N . TYR A 1 90 ? -1.341 0.442 -4.128 1.00 98.12 90 TYR A N 1
ATOM 703 C CA . TYR A 1 90 ? -0.928 1.285 -5.263 1.00 98.12 90 TYR A CA 1
ATOM 704 C C . TYR A 1 90 ? 0.549 1.706 -5.185 1.00 98.12 90 TYR A C 1
ATOM 706 O O . TYR A 1 90 ? 1.185 1.915 -6.214 1.00 98.12 90 TYR A O 1
ATOM 714 N N . PHE A 1 91 ? 1.116 1.825 -3.985 1.00 97.69 91 PHE A N 1
ATOM 715 C CA . PHE A 1 91 ? 2.497 2.269 -3.798 1.00 97.69 91 PHE A CA 1
ATOM 716 C C . PHE A 1 91 ? 3.541 1.143 -3.765 1.00 97.69 91 PHE A C 1
ATOM 718 O O . PHE A 1 91 ? 4.725 1.461 -3.848 1.00 97.69 91 PHE A O 1
ATOM 725 N N . HIS A 1 92 ? 3.156 -0.132 -3.639 1.00 96.50 92 HIS A N 1
ATOM 726 C CA . HIS A 1 92 ? 4.110 -1.217 -3.346 1.00 96.50 92 HIS A CA 1
ATOM 727 C C . HIS A 1 92 ? 5.249 -1.330 -4.377 1.00 96.50 92 HIS A C 1
ATOM 729 O O . HIS A 1 92 ? 6.415 -1.391 -3.994 1.00 96.50 92 HIS A O 1
ATOM 735 N N . ASP A 1 93 ? 4.929 -1.182 -5.663 1.00 94.69 93 ASP A N 1
ATOM 736 C CA . ASP A 1 93 ? 5.886 -1.250 -6.774 1.00 94.69 93 ASP A CA 1
ATOM 737 C C . ASP A 1 93 ? 6.294 0.132 -7.329 1.00 94.69 93 ASP A C 1
ATOM 739 O O . ASP A 1 93 ? 6.832 0.246 -8.430 1.00 94.69 93 ASP A O 1
ATOM 743 N N . ILE A 1 94 ? 6.103 1.224 -6.573 1.00 93.19 94 ILE A N 1
ATOM 744 C CA . ILE A 1 94 ? 6.387 2.594 -7.057 1.00 93.19 94 ILE A CA 1
ATOM 745 C C . ILE A 1 94 ? 7.864 2.864 -7.393 1.00 93.19 94 ILE A C 1
ATOM 747 O O . ILE A 1 94 ? 8.194 3.897 -7.962 1.00 93.19 94 ILE A O 1
ATOM 751 N N . SER A 1 95 ? 8.795 1.987 -7.032 1.00 92.75 95 SER A N 1
ATOM 752 C CA . SER A 1 95 ? 10.206 2.108 -7.427 1.00 92.75 95 SER A CA 1
ATOM 753 C C . SER A 1 95 ? 10.667 1.008 -8.376 1.00 92.75 95 SER A C 1
ATOM 755 O O . SER A 1 95 ? 11.827 1.037 -8.779 1.00 92.75 95 SER A O 1
ATOM 757 N N . ARG A 1 96 ? 9.777 0.083 -8.750 1.00 88.94 96 ARG A N 1
ATOM 758 C CA . ARG A 1 96 ? 10.075 -1.096 -9.565 1.00 88.94 96 ARG A CA 1
ATOM 759 C C . ARG A 1 96 ? 10.681 -0.717 -10.912 1.00 88.94 96 ARG A C 1
ATOM 761 O O . ARG A 1 96 ? 10.201 0.215 -11.575 1.00 88.94 96 ARG A O 1
ATOM 768 N N . GLU A 1 97 ? 11.695 -1.463 -11.341 1.00 87.25 97 GLU A N 1
ATOM 769 C CA . GLU A 1 97 ? 12.274 -1.353 -12.684 1.00 87.25 97 GLU A CA 1
ATOM 770 C C . GLU A 1 97 ? 12.482 -2.733 -13.317 1.00 87.25 97 GLU A C 1
ATOM 772 O O . GLU A 1 97 ? 12.816 -3.701 -12.646 1.00 87.25 97 GLU A O 1
ATOM 777 N N . ALA A 1 98 ? 12.326 -2.838 -14.639 1.00 82.25 98 ALA A N 1
ATOM 778 C CA . ALA A 1 98 ? 12.433 -4.112 -15.360 1.00 82.25 98 ALA A CA 1
ATOM 779 C C . ALA A 1 98 ? 13.807 -4.799 -15.223 1.00 82.25 98 ALA A C 1
ATOM 781 O O . ALA A 1 98 ? 13.914 -6.007 -15.411 1.00 82.25 98 ALA A O 1
ATOM 782 N N . THR A 1 99 ? 14.859 -4.031 -14.932 1.00 82.94 99 THR A N 1
ATOM 783 C CA . THR A 1 99 ? 16.250 -4.499 -14.842 1.00 82.94 99 THR A CA 1
ATOM 784 C C . THR A 1 99 ? 16.721 -4.750 -13.413 1.00 82.94 99 THR A C 1
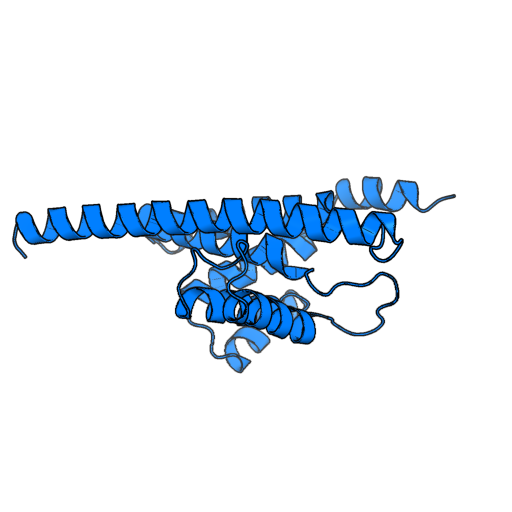ATOM 786 O O . THR A 1 99 ? 17.908 -5.014 -13.203 1.00 82.94 99 THR A O 1
ATOM 789 N N . GLU A 1 100 ? 15.848 -4.596 -12.420 1.00 80.81 100 GLU A N 1
ATOM 790 C CA . GLU A 1 100 ? 16.241 -4.760 -11.026 1.00 80.81 100 GLU A CA 1
ATOM 791 C C . GLU A 1 100 ? 16.686 -6.204 -10.729 1.00 80.81 100 GLU A C 1
ATOM 793 O O . GLU A 1 100 ? 16.195 -7.176 -11.305 1.00 80.81 100 GLU A O 1
ATOM 798 N N . LYS A 1 101 ? 17.652 -6.340 -9.818 1.00 82.12 101 LYS A N 1
ATOM 799 C CA . LYS A 1 101 ? 18.171 -7.634 -9.336 1.00 82.12 101 LYS A CA 1
ATOM 800 C C . LYS A 1 101 ? 18.110 -7.760 -7.815 1.00 82.12 101 LYS A C 1
ATOM 802 O O . LYS A 1 101 ? 18.530 -8.769 -7.259 1.00 82.12 101 LYS A O 1
ATOM 807 N N . THR A 1 102 ? 17.651 -6.709 -7.149 1.00 85.75 102 THR A N 1
ATOM 808 C CA . THR A 1 102 ? 17.614 -6.568 -5.696 1.00 85.75 102 THR A CA 1
ATOM 809 C C . THR A 1 102 ? 16.241 -6.056 -5.289 1.00 85.75 102 THR A C 1
ATOM 811 O O . THR A 1 102 ? 15.667 -5.293 -6.067 1.00 85.75 102 THR A O 1
ATOM 814 N N . PRO A 1 103 ? 15.767 -6.388 -4.077 1.00 87.19 103 PRO A N 1
ATOM 815 C CA . PRO A 1 103 ? 14.502 -5.878 -3.568 1.00 87.19 103 PRO A CA 1
ATOM 816 C C . PRO A 1 103 ? 14.414 -4.347 -3.636 1.00 87.19 103 PRO A C 1
ATOM 818 O O . PRO A 1 103 ? 15.345 -3.646 -3.218 1.00 87.19 103 PRO A O 1
ATOM 821 N N . HIS A 1 104 ? 13.312 -3.824 -4.167 1.00 92.00 104 HIS A N 1
ATOM 822 C CA . HIS A 1 104 ? 13.051 -2.395 -4.345 1.00 92.00 104 HIS A CA 1
ATOM 823 C C . HIS A 1 104 ? 12.302 -1.753 -3.171 1.00 92.00 104 HIS A C 1
ATOM 825 O O . HIS A 1 104 ? 12.236 -0.526 -3.109 1.00 92.00 104 HIS A O 1
ATOM 831 N N . GLY A 1 105 ? 11.787 -2.527 -2.217 1.00 93.00 105 GLY A N 1
ATOM 832 C CA . GLY A 1 105 ? 11.009 -2.070 -1.064 1.00 93.00 105 GLY A CA 1
ATOM 833 C C . GLY A 1 105 ? 11.630 -0.877 -0.326 1.00 93.00 105 GLY A C 1
ATOM 834 O O . GLY A 1 105 ? 10.944 0.133 -0.144 1.00 93.00 105 GLY A O 1
ATOM 835 N N . PRO A 1 106 ? 12.927 -0.899 0.050 1.00 94.75 106 PRO A N 1
ATOM 836 C CA . PRO A 1 106 ? 13.587 0.255 0.665 1.00 94.75 106 PRO A CA 1
ATOM 837 C C . PRO A 1 106 ? 13.559 1.523 -0.202 1.00 94.75 106 PRO A C 1
ATOM 839 O O . PRO A 1 106 ? 13.297 2.613 0.309 1.00 94.75 106 PRO A O 1
ATOM 842 N N . SER A 1 107 ? 13.779 1.394 -1.512 1.00 94.88 107 SER A N 1
ATOM 843 C CA . SER A 1 107 ? 13.694 2.513 -2.458 1.00 94.88 107 SER A CA 1
ATOM 844 C C . SER A 1 107 ? 12.253 3.002 -2.633 1.00 94.88 107 SER A C 1
ATOM 846 O O . SER A 1 107 ? 12.025 4.210 -2.701 1.00 94.88 107 SER A O 1
ATOM 848 N N . GLY A 1 108 ? 11.276 2.094 -2.629 1.00 95.31 108 GLY A N 1
ATOM 849 C CA . GLY A 1 108 ? 9.849 2.411 -2.690 1.00 95.31 108 GLY A CA 1
ATOM 850 C C . GLY A 1 108 ? 9.387 3.172 -1.451 1.00 95.31 108 GLY A C 1
ATOM 851 O O . GLY A 1 108 ? 8.703 4.190 -1.558 1.00 95.31 108 GLY A O 1
ATOM 852 N N . ALA A 1 109 ? 9.853 2.763 -0.271 1.00 96.25 109 ALA A N 1
ATOM 853 C CA . ALA A 1 109 ? 9.589 3.453 0.986 1.00 96.25 109 ALA A CA 1
ATOM 854 C C . ALA A 1 109 ? 10.101 4.903 0.965 1.00 96.25 109 ALA A C 1
ATOM 856 O O . ALA A 1 109 ? 9.390 5.811 1.408 1.00 96.25 109 ALA A O 1
ATOM 857 N N . ILE A 1 110 ? 11.300 5.130 0.410 1.00 96.69 110 ILE A N 1
ATOM 858 C CA . ILE A 1 110 ? 11.862 6.473 0.201 1.00 96.69 110 ILE A CA 1
ATOM 859 C C . ILE A 1 110 ? 11.009 7.257 -0.801 1.00 96.69 110 ILE A C 1
ATOM 861 O O . ILE A 1 110 ? 10.682 8.415 -0.543 1.00 96.69 110 ILE A O 1
ATOM 865 N N . ALA A 1 111 ? 10.608 6.639 -1.914 1.00 95.50 111 ALA A N 1
ATOM 866 C CA . ALA A 1 111 ? 9.787 7.289 -2.930 1.00 95.50 111 ALA A CA 1
ATOM 867 C C . ALA A 1 111 ? 8.447 7.781 -2.358 1.00 95.50 111 ALA A C 1
ATOM 869 O O . ALA A 1 111 ? 8.089 8.938 -2.577 1.00 95.50 111 ALA A O 1
ATOM 870 N N . VAL A 1 112 ? 7.750 6.969 -1.553 1.00 96.50 112 VAL A N 1
ATOM 871 C CA . VAL A 1 112 ? 6.507 7.374 -0.864 1.00 96.50 112 VAL A CA 1
ATOM 872 C C . VAL A 1 112 ? 6.728 8.618 0.003 1.00 96.50 112 VAL A C 1
ATOM 874 O O . VAL A 1 112 ? 5.969 9.587 -0.084 1.00 96.50 112 VAL A O 1
ATOM 877 N N . MET A 1 113 ? 7.795 8.626 0.808 1.00 96.75 113 MET A N 1
ATOM 878 C CA . MET A 1 113 ? 8.135 9.772 1.657 1.00 96.75 113 MET A CA 1
ATOM 879 C C . MET A 1 113 ? 8.459 11.017 0.825 1.00 96.75 113 MET A C 1
ATOM 881 O O . MET A 1 113 ? 7.991 12.109 1.145 1.00 96.75 113 MET A O 1
ATOM 885 N N . MET A 1 114 ? 9.207 10.858 -0.269 1.00 94.69 114 MET A N 1
ATOM 886 C CA . MET A 1 114 ? 9.541 11.950 -1.184 1.00 94.69 114 MET A CA 1
ATOM 887 C C . MET A 1 114 ? 8.301 12.533 -1.863 1.00 94.69 114 MET A C 1
ATOM 889 O O . MET A 1 114 ? 8.171 13.754 -1.924 1.00 94.69 114 MET A O 1
ATOM 893 N N . HIS A 1 115 ? 7.356 11.698 -2.307 1.00 92.69 115 HIS A N 1
ATOM 894 C CA . HIS A 1 115 ? 6.075 12.168 -2.841 1.00 92.69 115 HIS A CA 1
ATOM 895 C C . HIS A 1 115 ? 5.334 13.048 -1.826 1.00 92.69 115 HIS A C 1
ATOM 897 O O . HIS A 1 115 ? 4.848 14.122 -2.190 1.00 92.69 115 HIS A O 1
ATOM 903 N N . SER A 1 116 ? 5.325 12.649 -0.550 1.00 94.00 116 SER A N 1
ATOM 904 C CA . SER A 1 116 ? 4.724 13.448 0.521 1.00 94.00 116 SER A CA 1
ATOM 905 C C . SER A 1 116 ? 5.458 14.761 0.773 1.00 94.00 116 SER A C 1
ATOM 907 O O . SER A 1 116 ? 4.798 15.788 0.921 1.00 94.00 116 SER A O 1
ATOM 909 N N . LEU A 1 117 ? 6.793 14.752 0.815 1.00 92.75 117 LEU A N 1
ATOM 910 C CA . LEU A 1 117 ? 7.601 15.956 1.045 1.00 92.75 117 LEU A CA 1
ATOM 911 C C . LEU A 1 117 ? 7.461 16.976 -0.090 1.00 92.75 117 LEU A C 1
A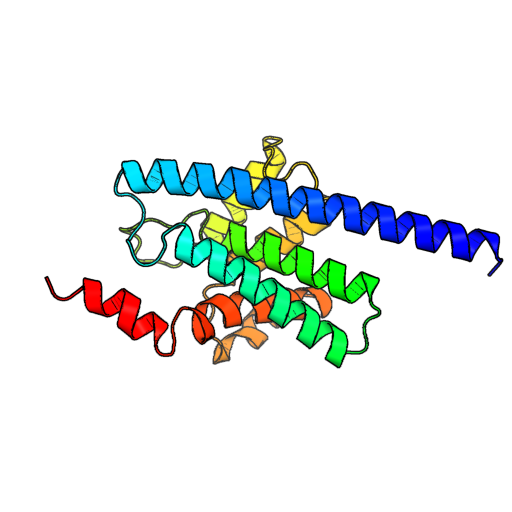TOM 913 O O . LEU A 1 117 ? 7.458 18.177 0.161 1.00 92.75 117 LEU A O 1
ATOM 917 N N . LEU A 1 118 ? 7.304 16.498 -1.325 1.00 92.50 118 LEU A N 1
ATOM 918 C CA . LEU A 1 118 ? 7.116 17.333 -2.511 1.00 92.50 118 LEU A CA 1
ATOM 919 C C . LEU A 1 118 ? 5.664 17.808 -2.699 1.00 92.50 118 LEU A C 1
ATOM 921 O O . LEU A 1 118 ? 5.366 18.457 -3.698 1.00 92.50 118 LEU A O 1
ATOM 925 N N . GLY A 1 119 ? 4.750 17.476 -1.780 1.00 88.31 119 GLY A N 1
ATOM 926 C CA . GLY A 1 119 ? 3.344 17.871 -1.880 1.00 88.31 119 GLY A CA 1
ATOM 927 C C . GLY A 1 119 ? 2.614 17.226 -3.061 1.00 88.31 119 GLY A C 1
ATOM 928 O O . GLY A 1 119 ? 1.694 17.821 -3.618 1.00 88.31 119 GLY A O 1
ATOM 929 N N . SER A 1 120 ? 3.025 16.021 -3.467 1.00 92.81 120 SER A N 1
ATOM 930 C CA . SER A 1 120 ? 2.414 15.305 -4.585 1.00 92.81 120 SER A CA 1
ATOM 931 C C . SER A 1 120 ? 0.925 15.056 -4.340 1.00 92.81 120 SER A C 1
ATOM 933 O O . SER A 1 120 ? 0.515 14.675 -3.237 1.00 92.81 120 SER A O 1
ATOM 935 N N . ASP A 1 121 ? 0.122 15.178 -5.401 1.00 92.38 121 ASP A N 1
ATOM 936 C CA . ASP A 1 121 ? -1.300 14.828 -5.378 1.00 92.38 121 ASP A CA 1
ATOM 937 C C . ASP A 1 121 ? -1.547 13.405 -4.865 1.00 92.38 121 ASP A C 1
ATOM 939 O O . ASP A 1 121 ? -2.524 13.182 -4.154 1.00 92.38 121 ASP A O 1
ATOM 943 N N . ALA A 1 122 ? -0.625 12.476 -5.140 1.00 91.50 122 ALA A N 1
ATOM 944 C CA . ALA A 1 122 ? -0.681 11.089 -4.682 1.00 91.50 122 ALA A CA 1
ATOM 945 C C . ALA A 1 122 ? -0.777 10.959 -3.154 1.00 91.50 122 ALA A C 1
ATOM 947 O O . ALA A 1 122 ? -1.337 9.995 -2.647 1.00 91.50 122 ALA A O 1
ATOM 948 N N . THR A 1 123 ? -0.211 11.920 -2.421 1.00 95.31 123 THR A N 1
ATOM 949 C CA . THR A 1 123 ? -0.008 11.839 -0.970 1.00 95.31 123 THR A CA 1
ATOM 950 C C . THR A 1 123 ? -0.719 12.945 -0.187 1.00 95.31 123 THR A C 1
ATOM 952 O O . THR A 1 123 ? -0.839 12.843 1.030 1.00 95.31 123 THR A O 1
ATOM 955 N N . LYS A 1 124 ? -1.224 13.996 -0.852 1.00 94.38 124 LYS A N 1
ATOM 956 C CA . LYS A 1 124 ? -1.724 15.227 -0.200 1.00 94.38 124 LYS A CA 1
ATOM 957 C C . LYS A 1 124 ? -2.901 15.035 0.760 1.00 94.38 124 LYS A C 1
ATOM 959 O O . LYS A 1 124 ? -3.147 15.884 1.610 1.00 94.38 124 LYS A O 1
ATOM 964 N N . HIS A 1 125 ? -3.667 13.959 0.594 1.00 96.19 125 HIS A N 1
ATOM 965 C CA . HIS A 1 125 ? -4.823 13.666 1.440 1.00 96.19 125 HIS A CA 1
ATOM 966 C C . HIS A 1 125 ? -4.474 12.810 2.654 1.00 96.19 125 HIS A C 1
ATOM 968 O O . HIS A 1 125 ? -5.308 12.689 3.548 1.00 96.19 125 HIS A O 1
ATOM 974 N N . PHE A 1 126 ? -3.272 12.242 2.713 1.00 96.69 126 PHE A N 1
ATOM 975 C CA . PHE A 1 126 ? -2.821 11.440 3.839 1.00 96.69 126 PHE A CA 1
ATOM 976 C C . PHE A 1 126 ? -2.126 12.319 4.879 1.00 96.69 126 PHE A C 1
ATOM 978 O O . PHE A 1 126 ? -1.390 13.256 4.575 1.00 96.69 126 PHE A O 1
ATOM 985 N N . THR A 1 127 ? -2.356 11.999 6.139 1.00 96.62 127 THR A N 1
ATOM 986 C CA . THR A 1 127 ? -1.602 12.519 7.269 1.00 96.62 127 THR A CA 1
ATOM 987 C C . THR A 1 127 ? -0.177 11.973 7.244 1.00 96.62 127 THR A C 1
ATOM 989 O O . THR A 1 127 ? 0.105 10.898 6.713 1.00 96.62 127 THR A O 1
ATOM 992 N N . LYS A 1 128 ? 0.734 12.665 7.934 1.00 96.31 128 LYS A N 1
ATOM 993 C CA . LYS A 1 128 ? 2.112 12.191 8.123 1.00 96.31 128 LYS A CA 1
ATOM 994 C C . LYS A 1 128 ? 2.176 10.786 8.743 1.00 96.31 128 LYS A C 1
ATOM 996 O O . LYS A 1 128 ? 3.048 10.001 8.387 1.00 96.31 128 LYS A O 1
ATOM 1001 N N . LYS A 1 129 ? 1.253 10.457 9.658 1.00 96.06 129 LYS A N 1
ATOM 1002 C CA . LYS A 1 129 ? 1.181 9.128 10.288 1.00 96.06 129 LYS A CA 1
ATOM 1003 C C . LYS A 1 129 ? 0.845 8.043 9.261 1.00 96.06 129 LYS A C 1
ATOM 1005 O O . LYS A 1 129 ? 1.495 7.003 9.260 1.00 96.06 129 LYS A O 1
ATOM 1010 N N . GLU A 1 130 ? -0.122 8.294 8.383 1.00 97.50 130 GLU A N 1
ATOM 1011 C CA . GLU A 1 130 ? -0.517 7.355 7.325 1.00 97.50 130 GLU A CA 1
ATOM 1012 C C . GLU A 1 130 ? 0.582 7.184 6.275 1.00 97.50 130 GLU A C 1
ATOM 1014 O O . GLU A 1 130 ? 0.900 6.056 5.918 1.00 97.50 130 GLU A O 1
ATOM 1019 N N . ILE A 1 131 ? 1.232 8.270 5.844 1.00 97.94 131 ILE A N 1
ATOM 1020 C CA . ILE A 1 131 ? 2.373 8.192 4.919 1.00 97.94 131 ILE A CA 1
ATOM 1021 C C . ILE A 1 131 ? 3.512 7.359 5.511 1.00 97.94 131 ILE A C 1
ATOM 1023 O O . ILE A 1 131 ? 4.058 6.490 4.832 1.00 97.94 131 ILE A O 1
ATOM 1027 N N . ASN A 1 132 ? 3.835 7.564 6.792 1.00 96.94 132 ASN A N 1
ATOM 1028 C CA . ASN A 1 132 ? 4.836 6.751 7.480 1.00 96.94 132 ASN A CA 1
ATOM 1029 C C . ASN A 1 132 ? 4.427 5.270 7.535 1.00 96.94 132 ASN A C 1
ATOM 1031 O O . ASN A 1 132 ? 5.281 4.398 7.397 1.00 96.94 132 ASN A O 1
ATOM 1035 N N . ALA A 1 133 ? 3.141 4.977 7.744 1.00 96.62 133 ALA A N 1
ATOM 1036 C CA . ALA A 1 133 ? 2.632 3.609 7.742 1.00 96.62 133 ALA A CA 1
ATOM 1037 C C . ALA A 1 133 ? 2.757 2.959 6.356 1.00 96.62 133 ALA A C 1
ATOM 1039 O O . ALA A 1 133 ? 3.330 1.878 6.255 1.00 96.62 133 ALA A O 1
ATOM 1040 N N . ILE A 1 134 ? 2.310 3.644 5.297 1.00 97.88 134 ILE A N 1
ATOM 1041 C CA . ILE A 1 134 ? 2.446 3.185 3.907 1.00 97.88 134 ILE A CA 1
ATOM 1042 C C . ILE A 1 134 ? 3.922 2.917 3.598 1.00 97.88 134 ILE A C 1
ATOM 1044 O O . ILE A 1 134 ? 4.268 1.820 3.176 1.00 97.88 134 ILE A O 1
ATOM 1048 N N . SER A 1 135 ? 4.806 3.878 3.881 1.00 97.25 135 SER A N 1
ATOM 1049 C CA . SER A 1 135 ? 6.248 3.754 3.639 1.00 97.25 135 SER A CA 1
ATOM 1050 C C . SER A 1 135 ? 6.857 2.538 4.350 1.00 97.25 135 SER A C 1
ATOM 1052 O O . SER A 1 135 ? 7.587 1.768 3.727 1.00 97.25 135 SER A O 1
ATOM 1054 N N . LYS A 1 136 ? 6.511 2.302 5.624 1.00 96.00 136 LYS A N 1
ATOM 1055 C CA . LYS A 1 136 ? 6.981 1.123 6.370 1.00 96.00 136 LYS A CA 1
ATOM 1056 C C . LYS A 1 136 ? 6.526 -0.192 5.748 1.00 96.00 136 LYS A C 1
ATOM 1058 O O . LYS A 1 136 ? 7.310 -1.131 5.701 1.00 96.00 136 LYS A O 1
ATOM 1063 N N . ILE A 1 137 ? 5.281 -0.266 5.286 1.00 96.88 137 ILE A N 1
ATOM 1064 C CA . ILE A 1 137 ? 4.743 -1.494 4.695 1.00 96.88 137 ILE A CA 1
ATOM 1065 C C . ILE A 1 137 ? 5.362 -1.731 3.316 1.00 96.88 137 ILE A C 1
ATOM 1067 O O . ILE A 1 137 ? 5.822 -2.836 3.044 1.00 96.88 137 ILE A O 1
ATOM 1071 N N . VAL A 1 138 ? 5.481 -0.687 2.488 1.00 97.00 138 VAL A N 1
ATOM 1072 C CA . VAL A 1 138 ? 6.194 -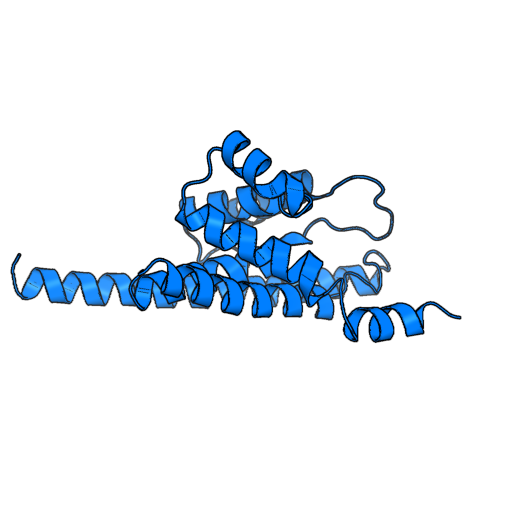0.750 1.201 1.00 97.00 138 VAL A CA 1
ATOM 1073 C C . VAL A 1 138 ? 7.644 -1.196 1.399 1.00 97.00 138 VAL A C 1
ATOM 1075 O O . VAL A 1 138 ? 8.151 -1.983 0.611 1.00 97.00 138 VAL A O 1
ATOM 1078 N N . LYS A 1 139 ? 8.314 -0.790 2.481 1.00 95.75 139 LYS A N 1
ATOM 1079 C CA . LYS A 1 139 ? 9.684 -1.237 2.771 1.00 95.75 139 LYS A CA 1
ATOM 1080 C C . LYS A 1 139 ? 9.824 -2.761 2.861 1.00 95.75 139 LYS A C 1
ATOM 1082 O O . LYS A 1 139 ? 10.866 -3.285 2.478 1.00 95.75 139 LYS A O 1
ATOM 1087 N N . ILE A 1 140 ? 8.807 -3.445 3.386 1.00 93.81 140 ILE A N 1
ATOM 1088 C CA . ILE A 1 140 ? 8.863 -4.874 3.730 1.00 93.81 140 ILE A CA 1
ATOM 1089 C C . ILE A 1 140 ? 7.953 -5.760 2.870 1.00 93.81 140 ILE A C 1
ATOM 1091 O O . ILE A 1 140 ? 7.907 -6.965 3.100 1.00 93.81 140 ILE A O 1
ATOM 1095 N N . HIS A 1 141 ? 7.219 -5.201 1.901 1.00 93.75 141 HIS A N 1
ATOM 1096 C CA . HIS A 1 141 ? 6.206 -5.945 1.136 1.00 93.75 141 HIS A CA 1
ATOM 1097 C C . HIS A 1 141 ? 6.780 -7.128 0.332 1.00 93.75 141 HIS A C 1
ATOM 1099 O O . HIS A 1 141 ? 6.072 -8.089 0.048 1.00 93.75 141 HIS A O 1
ATOM 1105 N N . GLU A 1 142 ? 8.072 -7.094 0.005 1.00 90.56 142 GLU A N 1
ATOM 1106 C CA . GLU A 1 142 ? 8.739 -8.181 -0.715 1.00 90.56 142 GLU A CA 1
ATOM 1107 C C . GLU A 1 142 ? 9.093 -9.379 0.174 1.00 90.56 142 GLU A C 1
ATOM 1109 O O . GLU A 1 142 ? 9.499 -10.417 -0.351 1.00 90.56 142 GLU A O 1
ATOM 1114 N N . ALA A 1 143 ? 8.917 -9.282 1.497 1.00 87.62 143 ALA A N 1
ATOM 1115 C CA . ALA A 1 143 ? 9.173 -10.384 2.417 1.00 87.62 143 ALA A CA 1
ATOM 1116 C C . ALA A 1 143 ? 8.325 -11.617 2.075 1.00 87.62 143 ALA A C 1
ATOM 1118 O O . ALA A 1 143 ? 7.154 -11.519 1.704 1.00 87.62 143 ALA A O 1
ATOM 1119 N N . ASP A 1 144 ? 8.909 -12.805 2.207 1.00 85.88 144 ASP A N 1
ATOM 1120 C CA . ASP A 1 144 ? 8.175 -14.050 2.011 1.00 85.88 144 ASP A CA 1
ATOM 1121 C C . ASP A 1 144 ? 7.093 -14.232 3.074 1.00 85.88 144 ASP A C 1
ATOM 1123 O O . ASP A 1 144 ? 7.244 -13.840 4.230 1.00 85.88 144 ASP A O 1
ATOM 1127 N N . ILE A 1 145 ? 6.000 -14.900 2.700 1.00 85.62 145 ILE A N 1
ATOM 1128 C CA . ILE A 1 145 ? 4.860 -15.124 3.602 1.00 85.62 145 ILE A CA 1
ATOM 1129 C C . ILE A 1 145 ? 5.313 -15.802 4.906 1.00 85.62 145 ILE A C 1
ATOM 1131 O O . ILE A 1 145 ? 4.833 -15.448 5.979 1.00 85.62 145 ILE A O 1
ATOM 1135 N N . GLY A 1 146 ? 6.277 -16.728 4.827 1.00 83.25 146 GLY A N 1
ATOM 1136 C CA . GLY A 1 146 ? 6.827 -17.432 5.989 1.00 83.25 146 GLY A CA 1
ATOM 1137 C C . GLY A 1 146 ? 7.766 -16.604 6.879 1.00 83.25 146 GLY A C 1
ATOM 1138 O O . GLY A 1 146 ? 8.022 -17.004 8.013 1.00 83.25 146 GLY A O 1
ATOM 1139 N N . SER A 1 147 ? 8.288 -15.468 6.404 1.00 87.44 147 SER A N 1
ATOM 1140 C CA . SER A 1 147 ? 9.156 -14.569 7.184 1.00 87.44 147 SER A CA 1
ATOM 1141 C C . SER A 1 147 ? 8.451 -13.291 7.639 1.00 87.44 147 SER A C 1
ATOM 1143 O O . SER A 1 147 ? 9.013 -12.521 8.418 1.00 87.44 147 SER A O 1
ATOM 1145 N N . LEU A 1 148 ? 7.208 -13.086 7.208 1.00 87.00 148 LEU A N 1
ATOM 1146 C CA . LEU A 1 148 ? 6.491 -11.831 7.360 1.00 87.00 148 LEU A CA 1
ATOM 1147 C C . LEU A 1 148 ? 6.298 -11.399 8.824 1.00 87.00 148 LEU A C 1
ATOM 1149 O O . LEU A 1 148 ? 6.534 -10.240 9.160 1.00 87.00 148 LEU A O 1
ATOM 1153 N N . ASP A 1 149 ? 5.950 -12.330 9.717 1.00 87.69 149 ASP A N 1
ATOM 1154 C CA . ASP A 1 149 ? 5.790 -12.015 11.143 1.00 87.69 149 ASP A CA 1
ATOM 1155 C C . ASP A 1 149 ? 7.122 -11.563 11.786 1.00 87.69 149 ASP A C 1
ATOM 1157 O O . ASP A 1 149 ? 7.121 -10.648 12.610 1.00 87.69 149 ASP A O 1
ATOM 1161 N N . LYS A 1 150 ? 8.272 -12.096 11.339 1.00 90.19 150 LYS A N 1
ATOM 1162 C CA . LYS A 1 150 ? 9.600 -11.653 11.810 1.00 90.19 150 LYS A CA 1
ATOM 1163 C C . LYS A 1 150 ? 9.915 -10.224 11.364 1.00 90.19 150 LYS A C 1
ATOM 1165 O O . LYS A 1 150 ? 10.460 -9.440 12.139 1.00 90.19 150 LYS A O 1
ATOM 1170 N N . GLU A 1 151 ? 9.563 -9.863 10.130 1.00 89.81 151 GLU A N 1
ATOM 1171 C CA . GLU A 1 151 ? 9.738 -8.488 9.642 1.00 89.81 151 GLU A CA 1
ATOM 1172 C C . GLU A 1 151 ? 8.822 -7.508 10.391 1.00 89.81 151 GLU A C 1
ATOM 1174 O O . GLU A 1 151 ? 9.238 -6.395 10.717 1.00 89.81 151 GLU A O 1
ATOM 1179 N N . PHE A 1 152 ? 7.609 -7.928 10.763 1.00 89.31 152 PHE A N 1
ATOM 1180 C CA . PHE A 1 152 ? 6.710 -7.108 11.582 1.00 89.31 152 PHE A CA 1
ATOM 1181 C C . PHE A 1 152 ? 7.260 -6.832 12.975 1.00 89.31 152 PHE A C 1
ATOM 1183 O O . PHE A 1 152 ? 7.136 -5.707 13.466 1.00 89.31 152 PHE A O 1
ATOM 1190 N N . GLU A 1 153 ? 7.866 -7.836 13.607 1.00 89.50 153 GLU A N 1
ATOM 1191 C CA . GLU A 1 153 ? 8.532 -7.686 14.902 1.00 89.50 153 GLU A CA 1
ATOM 1192 C C . GLU A 1 153 ? 9.729 -6.736 14.803 1.00 89.50 153 GLU A C 1
ATOM 1194 O O . GLU A 1 153 ? 9.861 -5.812 15.611 1.00 89.50 153 GLU A O 1
ATOM 1199 N N . LYS A 1 154 ? 10.557 -6.902 13.767 1.00 90.00 154 LYS A N 1
ATOM 1200 C CA . LYS A 1 154 ? 11.729 -6.059 13.504 1.00 90.00 154 LYS A CA 1
ATOM 1201 C C . LYS A 1 154 ? 11.360 -4.591 13.270 1.00 90.00 154 LYS A C 1
ATOM 1203 O O . LYS A 1 154 ? 12.000 -3.704 13.833 1.00 90.00 154 LYS A O 1
ATOM 1208 N N . GLU A 1 155 ? 10.311 -4.326 12.493 1.00 86.38 155 GLU A N 1
ATOM 1209 C CA . GLU A 1 155 ? 9.797 -2.970 12.233 1.00 86.38 155 GLU A CA 1
ATOM 1210 C C . GLU A 1 155 ? 8.877 -2.439 13.351 1.00 86.38 155 GLU A C 1
ATOM 1212 O O . GLU A 1 155 ? 8.437 -1.280 13.305 1.00 86.38 155 GLU A O 1
ATOM 1217 N N . LYS A 1 156 ? 8.602 -3.269 14.370 1.00 90.19 156 LYS A N 1
ATOM 1218 C CA . LYS A 1 156 ? 7.714 -2.980 15.506 1.00 90.19 156 LYS A CA 1
ATOM 1219 C C . LYS A 1 156 ? 6.353 -2.463 15.041 1.00 90.19 156 LYS A C 1
ATOM 1221 O O . LYS A 1 156 ? 5.872 -1.428 15.514 1.00 90.19 156 LYS A O 1
ATOM 1226 N N . LEU A 1 157 ? 5.754 -3.146 14.066 1.00 90.88 157 LEU A N 1
ATOM 1227 C CA . LEU A 1 157 ? 4.464 -2.735 13.525 1.00 90.88 157 LEU A CA 1
ATOM 1228 C C . LEU A 1 157 ? 3.346 -2.967 14.554 1.00 90.88 157 LEU A C 1
ATOM 1230 O O . LEU A 1 157 ? 3.242 -4.068 15.103 1.00 90.88 157 LEU A O 1
ATOM 1234 N N . PRO A 1 158 ? 2.491 -1.962 14.814 1.00 93.12 158 PRO A N 1
ATOM 1235 C CA . PRO A 1 158 ? 1.275 -2.158 15.589 1.00 93.12 158 PRO A CA 1
ATOM 1236 C C . PRO A 1 158 ? 0.299 -3.075 14.835 1.00 93.12 158 PRO A C 1
ATOM 1238 O O . PRO A 1 158 ? 0.412 -3.283 13.626 1.00 93.12 158 PRO A O 1
ATOM 1241 N N . GLU A 1 159 ? -0.640 -3.669 15.570 1.00 92.38 159 GLU A N 1
ATOM 1242 C CA . GLU A 1 159 ? -1.474 -4.771 15.075 1.00 92.38 159 GLU A CA 1
ATOM 1243 C C . GLU A 1 159 ? -2.352 -4.390 13.872 1.00 92.38 159 GLU A C 1
ATOM 1245 O O . GLU A 1 159 ? -2.526 -5.191 12.956 1.00 92.38 159 GLU A O 1
ATOM 1250 N N . ASP A 1 160 ? -2.844 -3.153 13.832 1.00 92.38 160 ASP A N 1
ATOM 1251 C CA . ASP A 1 160 ? -3.573 -2.583 12.696 1.00 92.38 160 ASP A CA 1
ATOM 1252 C C . ASP A 1 160 ? -2.708 -2.537 11.426 1.00 92.38 160 ASP A C 1
ATOM 1254 O O . ASP A 1 160 ? -3.143 -2.965 10.356 1.00 92.38 160 ASP A O 1
ATOM 1258 N N .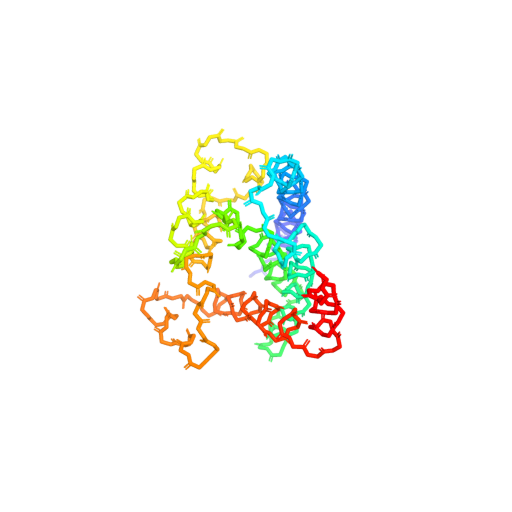 LEU A 1 161 ? -1.450 -2.105 11.541 1.00 95.19 161 LEU A N 1
ATOM 1259 C CA . LEU A 1 161 ? -0.517 -2.092 10.413 1.00 95.19 161 LEU A CA 1
ATOM 1260 C C . LEU A 1 161 ? -0.087 -3.497 9.987 1.00 95.19 161 LEU A C 1
ATOM 1262 O O . LEU A 1 161 ? 0.159 -3.708 8.799 1.00 95.19 161 LEU A O 1
ATOM 1266 N N . LYS A 1 162 ? -0.045 -4.472 10.904 1.00 95.56 162 LYS A N 1
ATOM 1267 C CA . LYS A 1 162 ? 0.185 -5.876 10.527 1.00 95.56 162 LYS A CA 1
ATOM 1268 C C . LYS A 1 162 ? -0.940 -6.409 9.644 1.00 95.56 162 LYS A C 1
ATOM 1270 O O . LYS A 1 162 ? -0.648 -7.132 8.699 1.00 95.56 162 LYS A O 1
ATOM 1275 N N . ILE A 1 163 ? -2.202 -6.047 9.904 1.00 96.88 163 ILE A N 1
ATOM 1276 C CA . ILE A 1 163 ? -3.335 -6.440 9.042 1.00 96.88 163 ILE A CA 1
ATOM 1277 C C . ILE A 1 163 ? -3.125 -5.908 7.622 1.00 96.88 163 ILE A C 1
ATOM 1279 O O . ILE A 1 163 ? -3.205 -6.670 6.661 1.00 96.88 163 ILE A O 1
ATOM 1283 N N . ILE A 1 164 ? -2.803 -4.617 7.503 1.00 97.62 164 ILE A N 1
ATOM 1284 C CA . ILE A 1 164 ? -2.572 -3.948 6.216 1.00 97.62 164 ILE A CA 1
ATOM 1285 C C . ILE A 1 164 ? -1.404 -4.610 5.477 1.00 97.62 164 ILE A C 1
ATOM 1287 O O . ILE A 1 164 ? -1.528 -4.958 4.305 1.00 97.62 164 ILE A O 1
ATOM 1291 N N . ALA A 1 165 ? -0.288 -4.839 6.168 1.00 96.25 165 ALA A N 1
ATOM 1292 C CA . ALA A 1 165 ? 0.891 -5.454 5.579 1.00 96.25 165 ALA A CA 1
ATOM 1293 C C . ALA A 1 165 ? 0.640 -6.902 5.129 1.00 96.25 165 ALA A C 1
ATOM 1295 O O . ALA A 1 165 ? 1.002 -7.252 4.007 1.00 96.25 165 ALA A O 1
ATOM 1296 N N . LYS A 1 166 ? -0.037 -7.723 5.952 1.00 95.69 166 LYS A N 1
ATOM 1297 C CA . LYS A 1 166 ? -0.458 -9.085 5.566 1.00 95.69 166 LYS A CA 1
ATOM 1298 C C . LYS A 1 166 ? -1.307 -9.048 4.305 1.00 95.69 166 LYS A C 1
ATOM 1300 O O . LYS A 1 166 ? -1.040 -9.802 3.377 1.00 95.69 166 LYS A O 1
ATOM 1305 N N . ALA A 1 167 ? -2.284 -8.150 4.253 1.00 97.00 167 ALA A N 1
ATOM 1306 C CA . ALA A 1 167 ? -3.187 -8.052 3.120 1.00 97.00 167 ALA A CA 1
ATOM 1307 C C . ALA A 1 167 ? -2.473 -7.676 1.814 1.00 97.00 167 ALA A C 1
ATOM 1309 O O . ALA A 1 167 ? -2.744 -8.295 0.790 1.00 97.00 167 ALA A O 1
ATOM 1310 N N . VAL A 1 168 ? -1.538 -6.719 1.849 1.00 97.06 168 VAL A N 1
ATOM 1311 C CA . VAL A 1 168 ? -0.749 -6.320 0.668 1.00 97.06 168 VAL A CA 1
ATOM 1312 C C . VAL A 1 168 ? 0.125 -7.474 0.177 1.00 97.06 168 VAL A C 1
ATOM 1314 O O . VAL A 1 168 ? 0.089 -7.812 -1.003 1.00 97.06 168 VAL A O 1
ATOM 1317 N N . VAL A 1 169 ? 0.852 -8.130 1.084 1.00 95.00 169 VAL A N 1
ATOM 1318 C CA . VAL A 1 169 ? 1.750 -9.246 0.741 1.00 95.00 169 VAL A CA 1
ATOM 1319 C C . VAL A 1 169 ? 0.965 -10.444 0.214 1.00 95.00 169 VAL A C 1
ATOM 1321 O O . VAL A 1 169 ? 1.386 -11.092 -0.739 1.00 95.00 169 VAL A O 1
ATOM 1324 N N . TRP A 1 170 ? -0.187 -10.755 0.810 1.00 93.69 170 TRP A N 1
ATOM 1325 C CA . TRP A 1 170 ? -1.043 -11.842 0.336 1.00 93.69 170 TRP A CA 1
ATOM 1326 C C . TRP A 1 170 ? -1.675 -11.512 -1.014 1.00 93.69 170 TRP A C 1
ATOM 1328 O O . TRP A 1 170 ? -1.713 -12.381 -1.882 1.00 93.69 170 TRP A O 1
ATOM 1338 N N . ALA A 1 171 ? -2.134 -10.278 -1.225 1.00 93.88 171 ALA A N 1
ATOM 1339 C CA . ALA A 1 171 ? -2.668 -9.850 -2.514 1.00 93.88 171 ALA A CA 1
ATOM 1340 C C . ALA A 1 171 ? -1.630 -10.001 -3.638 1.00 93.88 171 ALA A C 1
ATOM 1342 O O . ALA A 1 171 ? -1.946 -10.561 -4.686 1.00 93.88 171 ALA A O 1
ATOM 1343 N N . ASP A 1 172 ? -0.392 -9.575 -3.392 1.00 92.62 172 ASP A N 1
ATOM 1344 C CA . ASP A 1 172 ? 0.713 -9.713 -4.341 1.00 92.62 172 ASP A CA 1
ATOM 1345 C C . ASP A 1 172 ? 1.118 -11.188 -4.553 1.00 92.62 172 ASP A C 1
ATOM 1347 O O . ASP A 1 172 ? 1.034 -11.738 -5.654 1.00 92.62 172 ASP A O 1
ATOM 1351 N N . LYS A 1 173 ? 1.465 -11.901 -3.478 1.00 88.00 173 LYS A N 1
ATOM 1352 C CA . LYS A 1 173 ? 2.094 -13.227 -3.586 1.00 88.00 173 LYS A CA 1
ATOM 1353 C C . LYS A 1 173 ? 1.116 -14.388 -3.762 1.00 88.00 173 LYS A C 1
ATOM 1355 O O . LYS A 1 173 ? 1.470 -15.387 -4.381 1.00 88.00 173 LYS A O 1
ATOM 1360 N N . LEU A 1 174 ? -0.094 -14.308 -3.207 1.00 83.12 174 LEU A N 1
ATOM 1361 C CA . LEU A 1 174 ? -1.071 -15.403 -3.286 1.00 83.12 174 LEU A CA 1
ATOM 1362 C C . LEU A 1 174 ? -2.093 -15.189 -4.393 1.00 83.12 174 LEU A C 1
ATOM 1364 O O . LEU A 1 174 ? -2.462 -16.155 -5.048 1.00 83.12 174 LEU A O 1
ATOM 1368 N N . PHE A 1 175 ? -2.562 -13.967 -4.623 1.00 75.62 175 PHE A N 1
ATOM 1369 C CA . PHE A 1 175 ? -3.637 -13.747 -5.596 1.00 75.62 175 PHE A CA 1
ATOM 1370 C C . PHE A 1 175 ? -3.114 -13.386 -6.988 1.00 75.62 175 PHE A C 1
ATOM 1372 O O . PHE A 1 175 ? -3.638 -13.896 -7.977 1.00 75.62 175 PHE A O 1
ATOM 1379 N N . GLU A 1 176 ? -2.063 -12.569 -7.087 1.00 74.12 176 GLU A N 1
ATOM 1380 C CA . GLU A 1 176 ? -1.446 -12.253 -8.383 1.00 74.12 176 GLU A CA 1
ATOM 1381 C C . GLU A 1 176 ? -0.393 -13.275 -8.815 1.00 74.12 176 GLU A C 1
ATOM 1383 O O . GLU A 1 176 ? -0.295 -13.590 -10.003 1.00 74.12 176 GLU A O 1
ATOM 1388 N N . ALA A 1 177 ? 0.382 -13.812 -7.868 1.00 63.97 177 ALA A N 1
ATOM 1389 C CA . ALA A 1 177 ? 1.450 -14.770 -8.152 1.00 63.97 177 ALA A CA 1
ATOM 1390 C C . ALA A 1 177 ? 1.057 -16.250 -7.953 1.00 63.97 177 ALA A C 1
ATOM 1392 O O . ALA A 1 177 ? 1.934 -17.117 -7.966 1.00 63.97 177 ALA A O 1
ATOM 1393 N N . SER A 1 178 ? -0.243 -16.578 -7.856 1.00 59.53 178 SER A N 1
ATOM 1394 C CA . SER A 1 178 ? -0.730 -17.969 -7.905 1.00 59.53 178 SER A CA 1
ATOM 1395 C C . SER A 1 178 ? -2.004 -18.160 -8.758 1.00 59.53 178 SER A C 1
ATOM 1397 O O . SER A 1 178 ? -2.648 -17.202 -9.183 1.00 59.53 178 SER A O 1
ATOM 1399 N N . GLY A 1 179 ? -2.353 -19.416 -9.068 1.00 58.91 179 GLY A N 1
ATOM 1400 C CA . GLY A 1 179 ? -3.596 -19.778 -9.766 1.00 58.91 179 GLY A CA 1
ATOM 1401 C C . GLY A 1 179 ? -3.624 -19.509 -11.280 1.00 58.91 179 GLY A C 1
ATOM 1402 O O . GLY A 1 179 ? -2.591 -19.410 -11.943 1.00 58.91 179 GLY A O 1
ATOM 1403 N N . HIS A 1 180 ? -4.836 -19.414 -11.850 1.00 58.09 180 HIS A N 1
ATOM 1404 C CA . HIS A 1 180 ? -5.046 -19.287 -13.303 1.00 58.09 180 HIS A CA 1
ATOM 1405 C C . HIS A 1 180 ? -4.434 -18.004 -13.886 1.00 58.09 180 HIS A C 1
ATOM 1407 O O . HIS A 1 180 ? -3.992 -17.992 -15.032 1.00 58.09 180 HIS A O 1
ATOM 1413 N N . ARG A 1 181 ? -4.321 -16.957 -13.065 1.00 58.59 181 ARG A N 1
ATOM 1414 C CA . ARG A 1 181 ? -3.749 -15.663 -13.440 1.00 58.59 181 ARG A CA 1
ATOM 1415 C C . ARG A 1 181 ? -2.243 -15.716 -13.701 1.00 58.59 181 ARG A C 1
ATOM 1417 O O . ARG A 1 181 ? -1.739 -15.008 -14.569 1.00 58.59 181 ARG A O 1
ATOM 1424 N N . VAL A 1 182 ? -1.525 -16.610 -13.016 1.00 60.16 182 VAL A N 1
ATOM 1425 C CA . VAL A 1 182 ? -0.120 -16.910 -13.336 1.00 60.16 182 VAL A CA 1
ATOM 1426 C C . VAL A 1 182 ? -0.013 -17.589 -14.691 1.00 60.16 182 VAL A C 1
ATOM 1428 O O . VAL A 1 182 ? 0.886 -17.251 -15.456 1.00 60.16 182 VAL A O 1
ATOM 1431 N N . LEU A 1 183 ? -0.919 -18.524 -14.998 1.00 53.72 183 LEU A N 1
ATOM 1432 C CA . LEU A 1 183 ? -0.954 -19.182 -16.305 1.00 53.72 183 LEU A CA 1
ATOM 1433 C C . LEU A 1 183 ? -1.248 -18.168 -17.412 1.00 53.72 183 LEU A C 1
ATOM 1435 O O . LEU A 1 183 ? -0.535 -18.159 -18.403 1.00 53.72 183 LEU A O 1
ATOM 1439 N N . GLU A 1 184 ? -2.208 -17.265 -17.215 1.00 56.66 184 GLU A N 1
ATOM 1440 C CA . GLU A 1 184 ? -2.516 -16.182 -18.154 1.00 56.66 184 GLU A CA 1
ATOM 1441 C C . GLU A 1 184 ? -1.297 -15.268 -18.364 1.00 56.66 184 GLU A C 1
ATOM 1443 O O . GLU A 1 184 ? -0.815 -15.121 -19.484 1.00 56.66 184 GLU A O 1
ATOM 1448 N N . ARG A 1 185 ? -0.684 -14.760 -17.290 1.00 59.28 185 ARG A N 1
ATOM 1449 C CA . ARG A 1 185 ? 0.491 -13.880 -17.390 1.00 59.28 185 ARG A CA 1
ATOM 1450 C C . ARG A 1 185 ? 1.729 -14.565 -17.968 1.00 59.28 185 ARG A C 1
ATOM 1452 O O . ARG A 1 185 ? 2.475 -13.916 -18.694 1.00 59.28 185 ARG A O 1
ATOM 1459 N N . ARG A 1 186 ? 1.968 -15.846 -17.659 1.00 52.75 186 ARG A N 1
ATOM 1460 C CA . ARG A 1 186 ? 3.109 -16.629 -18.178 1.00 52.75 186 ARG A CA 1
ATOM 1461 C C . ARG A 1 186 ? 2.858 -17.217 -19.564 1.00 52.75 186 ARG A C 1
ATOM 1463 O O . ARG A 1 186 ? 3.822 -17.474 -20.275 1.00 52.75 186 ARG A O 1
ATOM 1470 N N . SER A 1 187 ? 1.606 -17.390 -19.983 1.00 52.31 187 SER A N 1
ATOM 1471 C CA . SER A 1 187 ? 1.283 -17.852 -21.340 1.00 52.31 187 SER A CA 1
ATOM 1472 C C . SER A 1 187 ? 1.705 -16.850 -22.418 1.00 52.31 187 SER A C 1
ATOM 1474 O O . SER A 1 187 ? 2.032 -17.256 -23.526 1.00 52.31 187 SER A O 1
ATOM 1476 N N . PHE A 1 188 ? 1.843 -15.565 -22.070 1.00 49.34 188 PHE A N 1
ATOM 1477 C CA . PHE A 1 188 ? 2.427 -14.543 -22.946 1.00 49.34 188 PHE A CA 1
ATOM 1478 C C . PHE A 1 188 ? 3.972 -14.497 -22.937 1.00 49.34 188 PHE A C 1
ATOM 1480 O O . PHE A 1 188 ? 4.544 -13.617 -23.579 1.00 49.34 188 PHE A O 1
ATOM 1487 N N . PHE A 1 189 ? 4.653 -15.399 -22.213 1.00 46.59 189 PHE A N 1
ATOM 1488 C CA . PHE A 1 189 ? 6.125 -15.518 -22.169 1.00 46.59 189 PHE A CA 1
ATOM 1489 C C . PHE A 1 189 ? 6.681 -16.673 -23.021 1.00 46.59 189 PHE A C 1
ATOM 1491 O O . PHE A 1 189 ? 7.890 -16.896 -23.023 1.00 46.59 189 PHE A O 1
ATOM 1498 N N . VAL A 1 190 ? 5.830 -17.396 -23.754 1.00 36.94 190 VAL A N 1
ATOM 1499 C CA . VAL A 1 190 ? 6.260 -18.383 -24.756 1.00 36.94 190 VAL A CA 1
ATOM 1500 C C . VAL A 1 190 ? 6.152 -17.721 -26.132 1.00 36.94 190 VAL A C 1
ATOM 1502 O O . VAL A 1 190 ? 5.116 -17.797 -26.787 1.00 36.94 190 VAL A O 1
ATOM 1505 N N . GLY A 1 191 ? 7.192 -16.985 -26.520 1.00 36.94 191 GLY A N 1
ATOM 1506 C CA . GLY A 1 191 ? 7.284 -16.259 -27.789 1.00 36.94 191 GLY A CA 1
ATOM 1507 C C . GLY A 1 191 ? 8.635 -15.590 -27.941 1.00 36.94 191 GLY A C 1
ATOM 1508 O O . GLY A 1 191 ? 8.837 -14.562 -27.259 1.00 36.94 191 GLY A O 1
#

Sequence (191 aa):
MTLIDGILDIIGRNKELVRIEKGVDAAKKSVEVWFSKREKKGRISKVHDWSHVHAVAKNARVIAEELARVKGLNRNETRYIGAMAEATGYFHDISREATEKTPHGPSGAIAVMMHSLLGSDATKHFTKKEINAISKIVKIHEADIGSLDKEFEKEKLPEDLKIIAKAVVWADKLFEASGHRVLERRSFFVG

Radius of gyration: 17.15 Å; chains: 1; bounding box: 43×38×56 Å